Protein AF-A0A1Y1UTT6-F1 (afdb_monomer_lite)

Foldseek 3Di:
DDDDDDFDFPFKDDLDVQFIWGQTPPPRDIDTTDQPCLDQQFFQLLNVLLVVLVCCVRVVPDPVVLLVSLLVSVCCLVVVVDDPNRQKGKDAAAPDDPDCLPLVNLLQVLCVVVVDHDDHGDMFIWAFWDLVQPFSDNPDPRRSRRIDTPVRLVVLVVVCVVPVVRRRTHGPSVCCCVVRVLVSCLSVCVVPPNVSSVSD

Radius of gyr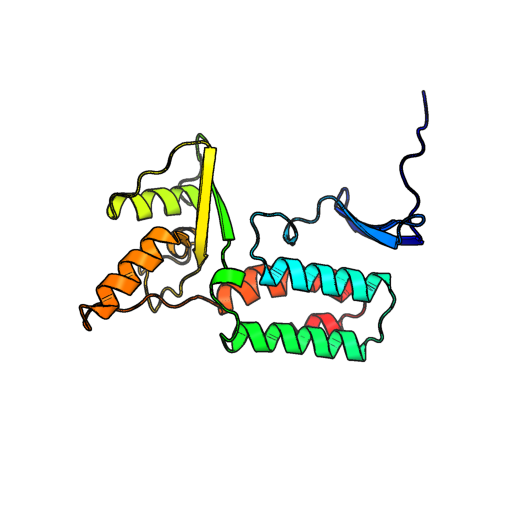ation: 19.9 Å; chains: 1; bounding box: 58×36×51 Å

InterPro domains:
  IPR006134 DNA-directed DNA polymerase, family B, multifunctional domain [PF00136] (2-178)
  IPR023211 DNA polymerase, palm domain superfamily [G3DSA:3.90.1600.10] (1-35)
  IPR042087 DNA polymerase family B, thumb domain [G3DSA:1.10.132.60] (36-200)
  IPR043502 DNA/RNA polymerase superfamily [SSF56672] (1-196)
  IPR050240 DNA polymerase type-B [PTHR10322] (1-137)

pLDDT: mean 92.19, std 4.54, range [73.5, 97.94]

Structure (mmCIF, N/CA/C/O backbone):
data_AF-A0A1Y1UTT6-F1
#
_entry.id   AF-A0A1Y1UTT6-F1
#
loop_
_atom_site.group_PDB
_atom_site.id
_atom_site.type_symbol
_atom_site.label_atom_id
_atom_site.label_alt_id
_atom_site.label_comp_id
_atom_site.label_asym_id
_atom_site.label_entity_id
_atom_site.label_seq_id
_atom_site.pdbx_PDB_ins_code
_atom_site.Cartn_x
_atom_site.Cartn_y
_atom_site.Cartn_z
_atom_site.occupancy
_atom_site.B_iso_or_equiv
_atom_site.auth_seq_id
_atom_site.auth_comp_id
_atom_site.auth_asym_id
_atom_site.auth_atom_id
_atom_site.pdbx_PDB_model_num
ATOM 1 N N . MET A 1 1 ? 35.976 20.505 -9.172 1.00 76.12 1 MET A N 1
ATOM 2 C CA . MET A 1 1 ? 34.678 19.858 -9.476 1.00 76.12 1 MET A CA 1
ATOM 3 C C . MET A 1 1 ? 34.973 18.433 -9.916 1.00 76.12 1 MET A C 1
ATOM 5 O O . MET A 1 1 ? 35.744 18.278 -10.851 1.00 76.12 1 MET A O 1
ATOM 9 N N . HIS A 1 2 ? 34.443 17.413 -9.234 1.00 88.38 2 HIS A N 1
ATOM 10 C CA . HIS A 1 2 ? 34.701 16.007 -9.574 1.00 88.38 2 HIS A CA 1
ATOM 11 C C . HIS A 1 2 ? 33.399 15.328 -9.997 1.00 88.38 2 HIS A C 1
ATOM 13 O O . HIS A 1 2 ? 32.429 15.331 -9.240 1.00 88.38 2 HIS A O 1
ATOM 19 N N . LEU A 1 3 ? 33.381 14.755 -11.200 1.00 92.62 3 LEU A N 1
ATOM 20 C CA . LEU A 1 3 ? 32.297 13.892 -11.652 1.00 92.62 3 LEU A CA 1
ATOM 21 C C . LEU A 1 3 ? 32.590 12.470 -11.166 1.00 92.62 3 LEU A C 1
ATOM 23 O O . LEU A 1 3 ? 33.673 11.944 -11.417 1.00 92.62 3 LEU A O 1
ATOM 27 N N . LYS A 1 4 ? 31.639 11.851 -10.464 1.00 94.88 4 LYS A N 1
ATOM 28 C CA . LYS A 1 4 ? 31.763 10.470 -9.993 1.00 94.88 4 LYS A CA 1
ATOM 29 C C . LYS A 1 4 ? 30.811 9.576 -10.772 1.00 94.88 4 LYS A C 1
ATOM 31 O O . LYS A 1 4 ? 29.615 9.846 -10.839 1.00 94.88 4 LYS A O 1
ATOM 36 N N . TYR A 1 5 ? 31.347 8.496 -11.324 1.00 92.81 5 TYR A N 1
ATOM 37 C CA . TYR A 1 5 ? 30.539 7.414 -11.860 1.00 92.81 5 TYR A CA 1
ATOM 38 C C . TYR A 1 5 ? 29.902 6.633 -10.703 1.00 92.81 5 TYR A C 1
ATOM 40 O O . TYR A 1 5 ? 30.610 6.137 -9.826 1.00 92.81 5 TYR A O 1
ATOM 48 N N . GLU A 1 6 ? 28.571 6.545 -10.685 1.00 88.94 6 GLU A N 1
ATOM 49 C CA . GLU A 1 6 ? 27.837 5.767 -9.680 1.00 88.94 6 GLU A CA 1
ATOM 50 C C . GLU A 1 6 ? 27.256 4.481 -10.265 1.00 88.94 6 GLU A C 1
ATOM 52 O O . GLU A 1 6 ? 27.570 3.398 -9.785 1.00 88.94 6 GLU A O 1
ATOM 57 N N . ASN A 1 7 ? 26.390 4.586 -11.278 1.00 91.56 7 ASN A N 1
ATOM 58 C CA . ASN A 1 7 ? 25.653 3.448 -11.823 1.00 91.56 7 ASN A CA 1
ATOM 59 C C . ASN A 1 7 ? 25.378 3.616 -13.319 1.00 91.56 7 ASN A C 1
ATOM 61 O O . ASN A 1 7 ? 25.160 4.731 -13.789 1.00 91.56 7 ASN A O 1
ATOM 65 N N . THR A 1 8 ? 25.269 2.484 -14.017 1.00 95.12 8 THR A N 1
ATOM 66 C CA . THR A 1 8 ? 24.725 2.392 -15.380 1.00 95.12 8 THR A CA 1
ATOM 67 C C . THR A 1 8 ? 23.448 1.558 -15.370 1.00 95.12 8 THR A C 1
ATOM 69 O O . THR A 1 8 ? 23.388 0.506 -14.724 1.00 95.12 8 THR A O 1
ATOM 72 N N . PHE A 1 9 ? 22.431 2.006 -16.106 1.00 96.50 9 PHE A N 1
ATOM 73 C CA . PHE A 1 9 ? 21.163 1.296 -16.273 1.00 96.50 9 PHE A CA 1
ATOM 74 C C . PHE A 1 9 ? 21.039 0.750 -17.699 1.00 96.50 9 PHE A C 1
ATOM 76 O O . PHE A 1 9 ? 21.264 1.484 -18.654 1.00 96.50 9 PHE A O 1
ATOM 83 N N . LYS A 1 10 ? 20.639 -0.521 -17.841 1.00 95.00 10 LYS A N 1
ATOM 84 C CA . LYS A 1 10 ? 20.263 -1.126 -19.136 1.00 95.00 10 LYS A CA 1
ATOM 85 C C . LYS A 1 10 ? 19.011 -0.467 -19.702 1.00 95.00 10 LYS A C 1
ATOM 87 O O . LYS A 1 10 ? 18.938 -0.142 -20.879 1.00 95.00 10 LYS A O 1
ATOM 92 N N . ARG A 1 11 ? 18.017 -0.304 -18.833 1.00 94.56 11 ARG A N 1
ATOM 93 C CA . ARG A 1 11 ? 16.743 0.361 -19.098 1.00 94.56 11 ARG A CA 1
ATOM 94 C C . ARG A 1 11 ? 16.346 1.129 -17.851 1.00 94.56 11 ARG A C 1
ATOM 96 O O . ARG A 1 11 ? 16.609 0.677 -16.734 1.00 94.56 11 ARG A O 1
ATOM 103 N N . MET A 1 12 ? 15.733 2.286 -18.043 1.00 94.69 12 MET A N 1
ATOM 104 C CA . MET A 1 12 ? 15.362 3.191 -16.967 1.00 94.69 12 MET A CA 1
ATOM 105 C C . MET A 1 12 ? 14.002 3.803 -17.271 1.00 94.69 12 MET A C 1
ATOM 107 O O . MET A 1 12 ? 13.730 4.187 -18.403 1.00 94.69 12 MET A O 1
ATOM 111 N N . LEU A 1 13 ? 13.175 3.915 -16.240 1.00 93.62 13 LEU A N 1
ATOM 112 C CA . LEU A 1 13 ? 11.916 4.634 -16.269 1.00 93.62 13 LEU A CA 1
ATOM 113 C C . LEU A 1 13 ? 12.022 5.839 -15.334 1.00 93.62 13 LEU A C 1
ATOM 115 O O . LEU A 1 13 ? 12.233 5.701 -14.125 1.00 93.62 13 LEU A O 1
ATOM 119 N N . ILE A 1 14 ? 11.861 7.032 -15.902 1.00 93.00 14 ILE A N 1
ATOM 120 C CA . ILE A 1 14 ? 11.846 8.294 -15.163 1.00 93.00 14 ILE A CA 1
ATOM 121 C C . ILE A 1 14 ? 10.393 8.743 -15.055 1.00 93.00 14 ILE A C 1
ATOM 123 O O . ILE A 1 14 ? 9.778 9.096 -16.053 1.00 93.00 14 ILE A O 1
ATOM 127 N N . MET A 1 15 ? 9.847 8.730 -13.839 1.00 89.19 15 MET A N 1
ATOM 128 C CA . MET A 1 15 ? 8.458 9.136 -13.601 1.00 89.19 15 MET A CA 1
ATOM 129 C C . MET A 1 15 ? 8.367 10.635 -13.323 1.00 89.19 15 MET A C 1
ATOM 131 O O . MET A 1 15 ? 7.509 11.330 -13.852 1.00 89.19 15 MET A O 1
ATOM 135 N N . SER A 1 16 ? 9.250 11.142 -12.461 1.00 90.62 16 SER A N 1
ATOM 136 C CA . SER A 1 16 ? 9.369 12.569 -12.160 1.00 90.62 16 SER A CA 1
ATOM 137 C C . SER A 1 16 ? 10.687 12.869 -11.446 1.00 90.62 16 SER A C 1
ATOM 139 O O . SER A 1 16 ? 11.513 11.985 -11.190 1.00 90.62 16 SER A O 1
ATOM 141 N N . LYS A 1 17 ? 10.915 14.139 -11.096 1.00 92.81 17 LYS A N 1
ATOM 142 C CA . LYS A 1 17 ? 12.107 14.558 -10.352 1.00 92.81 17 LYS A CA 1
ATOM 143 C C . LYS A 1 17 ? 12.246 13.736 -9.062 1.00 92.81 17 LYS A C 1
ATOM 145 O O . LYS A 1 17 ? 11.348 13.718 -8.226 1.00 92.81 17 LYS A O 1
ATOM 150 N N . LYS A 1 18 ? 13.405 13.087 -8.891 1.00 92.50 18 LYS A N 1
ATOM 151 C CA . LYS A 1 18 ? 13.739 12.172 -7.775 1.00 92.50 18 LYS A CA 1
ATOM 152 C C . LYS A 1 18 ? 12.923 10.867 -7.719 1.00 92.50 18 LYS A C 1
ATOM 154 O O . LYS A 1 18 ? 13.158 10.094 -6.793 1.00 92.50 18 LYS A O 1
ATOM 159 N N . LYS A 1 19 ? 12.028 10.600 -8.679 1.00 93.31 19 LYS A N 1
ATOM 160 C CA . LYS A 1 19 ? 11.214 9.378 -8.757 1.00 93.31 19 LYS A CA 1
ATOM 161 C C . LYS A 1 19 ? 11.528 8.615 -10.038 1.00 93.31 19 LYS A C 1
ATOM 163 O O . LYS A 1 19 ? 11.079 8.985 -11.121 1.00 93.31 19 LYS A O 1
ATOM 168 N N . TYR A 1 20 ? 12.323 7.563 -9.910 1.00 93.62 20 TYR A N 1
ATOM 169 C CA . TYR A 1 20 ? 12.742 6.756 -11.048 1.00 93.62 20 TYR A CA 1
ATOM 170 C C . TYR A 1 20 ? 13.077 5.331 -10.628 1.00 93.62 20 TYR A C 1
ATOM 172 O O . TYR A 1 20 ? 13.362 5.053 -9.459 1.00 93.62 20 TYR A O 1
ATOM 180 N N . CYS A 1 21 ? 13.083 4.435 -11.602 1.00 95.19 21 CYS A N 1
ATOM 181 C CA . CYS A 1 21 ? 13.597 3.087 -11.449 1.00 95.19 21 CYS A CA 1
ATOM 182 C C . CYS A 1 21 ? 14.374 2.665 -12.694 1.00 95.19 21 CYS A C 1
ATOM 184 O O . CYS A 1 21 ? 14.293 3.297 -13.743 1.00 95.19 21 CYS A O 1
ATOM 186 N N . GLY A 1 22 ? 15.157 1.605 -12.577 1.00 95.56 22 GLY A N 1
ATOM 187 C CA . GLY A 1 22 ? 15.885 1.057 -13.707 1.00 95.56 22 GLY A CA 1
ATOM 188 C C . GLY A 1 22 ? 16.506 -0.284 -13.382 1.00 95.56 22 GLY A C 1
ATOM 189 O O . GLY A 1 22 ? 16.623 -0.669 -12.221 1.00 95.56 22 GLY A O 1
ATOM 190 N N . VAL A 1 23 ? 16.909 -0.994 -14.424 1.00 96.56 23 VAL A N 1
ATOM 191 C CA . VAL A 1 23 ? 17.623 -2.264 -14.315 1.00 96.56 23 VAL A CA 1
ATOM 192 C C . VAL A 1 23 ? 19.111 -1.965 -14.373 1.00 96.56 23 VAL A C 1
ATOM 194 O O . VAL A 1 23 ? 19.595 -1.436 -15.375 1.00 96.56 23 VAL A O 1
ATOM 197 N N . LEU A 1 24 ? 19.843 -2.278 -13.306 1.00 95.31 24 LEU A N 1
ATOM 198 C CA . LEU A 1 24 ? 21.291 -2.069 -13.260 1.00 95.31 24 LEU A CA 1
ATOM 199 C C . LEU A 1 24 ? 21.981 -2.925 -14.323 1.00 95.31 24 LEU A C 1
ATOM 201 O O . LEU A 1 24 ? 21.694 -4.114 -14.449 1.00 95.31 24 LEU A O 1
ATOM 205 N N . ALA A 1 25 ? 22.916 -2.340 -15.072 1.00 93.81 25 ALA A N 1
ATOM 206 C CA . ALA A 1 25 ? 23.569 -3.051 -16.167 1.00 93.81 25 ALA A CA 1
ATOM 207 C C . ALA A 1 25 ? 24.388 -4.259 -15.690 1.00 93.81 25 ALA A C 1
ATOM 209 O O . ALA A 1 25 ? 24.336 -5.319 -16.314 1.00 93.81 25 ALA A O 1
ATOM 210 N N . ASN A 1 26 ? 25.056 -4.121 -14.545 1.00 90.81 26 ASN A N 1
ATOM 211 C CA . ASN A 1 26 ? 26.004 -5.119 -14.050 1.00 90.81 26 ASN A CA 1
ATOM 212 C C . ASN A 1 26 ? 25.310 -6.296 -13.354 1.00 90.81 26 ASN A C 1
ATOM 214 O O . ASN A 1 26 ? 25.719 -7.437 -13.516 1.00 90.81 26 ASN A O 1
ATOM 218 N N . THR A 1 27 ? 24.260 -6.027 -12.574 1.00 90.88 27 THR A N 1
ATOM 219 C CA . THR A 1 27 ? 23.589 -7.046 -11.745 1.00 90.88 27 THR A CA 1
ATOM 220 C C . THR A 1 27 ? 22.244 -7.489 -12.303 1.00 90.88 27 THR A C 1
ATOM 222 O O . THR A 1 27 ? 21.702 -8.491 -11.859 1.00 90.88 27 THR A O 1
ATOM 225 N N . SER A 1 28 ? 21.674 -6.742 -13.253 1.00 88.50 28 SER A N 1
ATOM 226 C CA . SER A 1 28 ? 20.290 -6.905 -13.725 1.00 88.50 28 SER A CA 1
ATOM 227 C C . SER A 1 28 ? 19.227 -6.776 -12.620 1.00 88.50 28 SER A C 1
ATOM 229 O O . SER A 1 28 ? 18.065 -7.120 -12.828 1.00 88.50 28 SER A O 1
ATOM 231 N N . ASN A 1 29 ? 19.597 -6.224 -11.459 1.00 91.38 29 ASN A N 1
ATOM 232 C CA . ASN A 1 29 ? 18.677 -5.976 -10.354 1.00 91.38 29 ASN A CA 1
ATOM 233 C C . ASN A 1 29 ? 17.879 -4.687 -10.574 1.00 91.38 29 ASN A C 1
ATOM 235 O O . ASN A 1 29 ? 18.384 -3.708 -11.135 1.00 91.38 29 ASN A O 1
ATOM 239 N N . LEU A 1 30 ? 16.643 -4.674 -10.069 1.00 93.06 30 LEU A N 1
ATOM 240 C CA . LEU A 1 30 ? 15.789 -3.494 -10.080 1.00 93.06 30 LEU A CA 1
ATOM 241 C C . LEU A 1 30 ? 16.265 -2.482 -9.031 1.00 93.06 30 LEU A C 1
ATOM 243 O O . LEU A 1 30 ? 16.248 -2.740 -7.828 1.00 93.06 30 LEU A O 1
ATOM 247 N N . TYR A 1 31 ? 16.648 -1.304 -9.500 1.00 94.31 31 TYR A N 1
ATOM 248 C CA . TYR A 1 31 ? 16.946 -0.136 -8.687 1.00 94.31 31 TYR A CA 1
ATOM 249 C C . TYR A 1 31 ? 15.736 0.792 -8.671 1.00 94.31 31 TYR A C 1
ATOM 251 O O . TYR A 1 31 ? 15.166 1.081 -9.722 1.00 94.31 31 TYR A O 1
ATOM 259 N N . ILE A 1 32 ? 15.348 1.293 -7.498 1.00 94.06 32 ILE A N 1
ATOM 260 C CA . ILE A 1 32 ? 14.208 2.205 -7.358 1.00 94.06 32 ILE A CA 1
ATOM 261 C C . ILE A 1 32 ? 14.570 3.346 -6.413 1.00 94.06 32 ILE A C 1
ATOM 263 O O . ILE A 1 32 ? 15.102 3.115 -5.327 1.00 94.06 32 ILE A O 1
ATOM 267 N N . LYS A 1 33 ? 14.228 4.580 -6.795 1.00 93.44 33 LYS A N 1
ATOM 268 C CA . LYS A 1 33 ? 14.442 5.779 -5.984 1.00 93.44 33 LYS A CA 1
ATOM 269 C C . LYS A 1 33 ? 13.187 6.640 -5.931 1.00 93.44 33 LYS A C 1
ATOM 271 O O . LYS A 1 33 ? 12.577 6.923 -6.955 1.00 93.44 33 LYS A O 1
ATOM 276 N N . GLY A 1 34 ? 12.809 7.049 -4.719 1.00 91.06 34 GLY A N 1
ATOM 277 C CA . GLY A 1 34 ? 11.775 8.061 -4.460 1.00 91.06 34 GLY A CA 1
ATOM 278 C C . GLY A 1 34 ? 10.326 7.671 -4.767 1.00 91.06 34 GLY A C 1
ATOM 279 O O . GLY A 1 34 ? 9.435 8.489 -4.554 1.00 91.06 34 GLY A O 1
ATOM 280 N N . ILE A 1 35 ? 10.063 6.449 -5.229 1.00 92.12 35 ILE A N 1
ATOM 281 C CA . ILE A 1 35 ? 8.700 5.959 -5.448 1.00 92.12 35 ILE A CA 1
ATOM 282 C C . ILE A 1 35 ? 8.050 5.660 -4.086 1.00 92.12 35 ILE A C 1
ATOM 284 O O . ILE A 1 35 ? 8.549 4.843 -3.315 1.00 92.12 35 ILE A O 1
ATOM 288 N N . ASP A 1 36 ? 6.943 6.338 -3.772 1.00 88.12 36 ASP A N 1
ATOM 289 C CA . ASP A 1 36 ? 6.325 6.284 -2.440 1.00 88.12 36 ASP A CA 1
ATOM 290 C C . ASP A 1 36 ? 5.632 4.948 -2.155 1.00 88.12 36 ASP A C 1
ATOM 292 O O . ASP A 1 36 ? 5.778 4.404 -1.064 1.00 88.12 36 ASP A O 1
ATOM 296 N N . ILE A 1 37 ? 4.946 4.380 -3.147 1.00 90.38 37 ILE A N 1
ATOM 297 C CA . ILE A 1 37 ? 4.123 3.174 -2.978 1.00 90.38 37 ILE A CA 1
ATOM 298 C C . ILE A 1 37 ? 4.929 1.907 -2.664 1.00 90.38 37 ILE A C 1
ATOM 300 O O . ILE A 1 37 ? 4.397 0.941 -2.132 1.00 90.38 37 ILE A O 1
ATOM 304 N N . ILE A 1 38 ? 6.236 1.906 -2.947 1.00 91.06 38 ILE A N 1
ATOM 305 C CA . ILE A 1 38 ? 7.131 0.783 -2.632 1.00 91.06 38 ILE A CA 1
ATOM 306 C C . ILE A 1 38 ? 7.755 0.878 -1.229 1.00 91.06 38 ILE A C 1
ATOM 308 O O . ILE A 1 38 ? 8.475 -0.040 -0.811 1.00 91.06 38 ILE A O 1
ATOM 312 N N . LYS A 1 39 ? 7.531 1.989 -0.509 1.00 91.25 39 LYS A N 1
ATOM 313 C CA . LYS A 1 39 ? 8.091 2.229 0.827 1.00 91.25 39 LYS A CA 1
ATOM 314 C C . LYS A 1 39 ? 7.529 1.235 1.841 1.00 91.25 39 LYS A C 1
ATOM 316 O O . LYS A 1 39 ? 6.422 0.729 1.706 1.00 91.25 39 LYS A O 1
ATOM 321 N N . LYS A 1 40 ? 8.296 0.983 2.906 1.00 90.19 40 LYS A N 1
ATOM 322 C CA . LYS A 1 40 ? 7.989 -0.022 3.945 1.00 90.19 40 LYS A CA 1
ATOM 323 C C . LYS A 1 40 ? 6.706 0.246 4.751 1.00 90.19 40 LYS A C 1
ATOM 325 O O . LYS A 1 40 ? 6.290 -0.633 5.494 1.00 90.19 40 LYS A O 1
ATOM 330 N N . ASN A 1 41 ? 6.133 1.444 4.647 1.00 93.12 41 ASN A N 1
ATOM 331 C CA . ASN A 1 41 ? 4.862 1.810 5.274 1.00 93.12 41 ASN A CA 1
ATOM 332 C C . ASN A 1 41 ? 3.642 1.260 4.519 1.00 93.12 41 ASN A C 1
ATOM 334 O O . ASN A 1 41 ? 2.583 1.112 5.118 1.00 93.12 41 ASN A O 1
ATOM 338 N N . THR A 1 42 ? 3.797 0.959 3.229 1.00 95.50 42 THR A N 1
ATOM 339 C CA . THR A 1 42 ? 2.738 0.392 2.390 1.00 95.50 42 THR A CA 1
ATOM 340 C C . THR A 1 42 ? 2.692 -1.126 2.559 1.00 95.50 42 THR A C 1
ATOM 342 O O . THR A 1 42 ? 3.724 -1.759 2.820 1.00 95.50 42 THR A O 1
ATOM 345 N N . CYS A 1 43 ? 1.510 -1.720 2.416 1.00 96.81 43 CYS A N 1
ATOM 346 C CA . CYS A 1 43 ? 1.331 -3.151 2.587 1.00 96.81 43 CYS A CA 1
ATOM 347 C C . CYS A 1 43 ? 2.047 -3.955 1.495 1.00 96.81 43 CYS A C 1
ATOM 349 O O . CYS A 1 43 ? 2.368 -3.458 0.410 1.00 96.81 43 CYS A O 1
ATOM 351 N N . ILE A 1 44 ? 2.339 -5.214 1.812 1.00 97.19 44 ILE A N 1
ATOM 352 C CA . ILE A 1 44 ? 3.139 -6.096 0.959 1.00 97.19 44 ILE A CA 1
ATOM 353 C C . ILE A 1 44 ? 2.436 -6.337 -0.378 1.00 97.19 44 ILE A C 1
ATOM 355 O O . ILE A 1 44 ? 3.087 -6.240 -1.414 1.00 97.19 44 ILE A O 1
ATOM 359 N N . PHE A 1 45 ? 1.115 -6.555 -0.369 1.00 97.50 45 PHE A N 1
ATOM 360 C CA . PHE A 1 45 ? 0.334 -6.795 -1.585 1.00 97.50 45 PHE A CA 1
ATOM 361 C C . PHE A 1 45 ? 0.561 -5.703 -2.638 1.00 97.50 45 PHE A C 1
ATOM 363 O O . PHE A 1 45 ? 0.989 -5.985 -3.756 1.00 97.50 45 PHE A O 1
ATOM 370 N N . ILE A 1 46 ? 0.338 -4.444 -2.254 1.00 96.75 46 ILE A N 1
ATOM 371 C CA . ILE A 1 46 ? 0.467 -3.287 -3.143 1.00 96.75 46 ILE A CA 1
ATOM 372 C C . ILE A 1 46 ? 1.924 -3.131 -3.599 1.00 96.75 46 ILE A C 1
ATOM 374 O O . ILE A 1 46 ? 2.195 -2.950 -4.786 1.00 96.75 46 ILE A O 1
ATOM 378 N N . ARG A 1 47 ? 2.887 -3.231 -2.676 1.00 96.12 47 ARG A N 1
ATOM 379 C CA . ARG A 1 47 ? 4.315 -3.070 -2.996 1.00 96.12 47 ARG A CA 1
ATOM 380 C C . ARG A 1 47 ? 4.806 -4.103 -4.002 1.00 96.12 47 ARG A C 1
ATOM 382 O O . ARG A 1 47 ? 5.581 -3.756 -4.895 1.00 96.12 47 ARG A O 1
ATOM 389 N N . ASP A 1 48 ? 4.391 -5.351 -3.836 1.00 96.00 48 ASP A N 1
ATOM 390 C CA . ASP A 1 48 ? 4.841 -6.454 -4.673 1.00 96.00 48 ASP A CA 1
ATOM 391 C C . ASP A 1 48 ? 4.238 -6.357 -6.070 1.00 96.00 48 ASP A C 1
ATOM 393 O O . ASP A 1 48 ? 4.985 -6.420 -7.045 1.00 96.00 48 ASP A O 1
ATOM 397 N N . TYR A 1 49 ? 2.934 -6.086 -6.193 1.00 97.12 49 TYR A N 1
ATOM 398 C CA . TYR A 1 49 ? 2.326 -5.857 -7.506 1.00 97.12 49 TYR A CA 1
ATOM 399 C C . TYR A 1 49 ? 2.917 -4.645 -8.219 1.00 97.12 49 TYR A C 1
ATOM 401 O O . TYR A 1 49 ? 3.196 -4.721 -9.414 1.00 97.12 49 TYR A O 1
ATOM 409 N N . TYR A 1 50 ? 3.195 -3.555 -7.501 1.00 95.94 50 TYR A N 1
ATOM 410 C CA . TYR A 1 50 ? 3.830 -2.395 -8.116 1.00 95.94 50 TYR A CA 1
ATOM 411 C C . TYR A 1 50 ? 5.205 -2.751 -8.690 1.00 95.94 50 TYR A C 1
ATOM 413 O O . TYR A 1 50 ? 5.514 -2.413 -9.830 1.00 95.94 50 TYR A O 1
ATOM 421 N N . LYS A 1 51 ? 6.024 -3.495 -7.934 1.00 95.19 51 LYS A N 1
ATOM 422 C CA . LYS A 1 51 ? 7.315 -3.995 -8.427 1.00 95.19 51 LYS A CA 1
ATOM 423 C C . LYS A 1 51 ? 7.152 -4.931 -9.619 1.00 95.19 51 LYS A C 1
ATOM 425 O O . LYS A 1 51 ? 7.938 -4.816 -10.551 1.00 95.19 51 LYS A O 1
ATOM 430 N N . ILE A 1 52 ? 6.161 -5.824 -9.604 1.00 95.75 52 ILE A N 1
ATOM 431 C CA . ILE A 1 52 ? 5.866 -6.708 -10.739 1.00 95.75 52 ILE A CA 1
ATOM 432 C C . ILE A 1 52 ? 5.620 -5.873 -11.996 1.00 95.75 52 ILE A C 1
ATOM 434 O O . ILE A 1 52 ? 6.256 -6.136 -13.011 1.00 95.75 52 ILE A O 1
ATOM 438 N N . PHE A 1 53 ? 4.797 -4.823 -11.934 1.00 95.50 53 PHE A N 1
ATOM 439 C CA . PHE A 1 53 ? 4.576 -3.964 -13.101 1.00 95.50 53 PHE A CA 1
ATOM 440 C C . PHE A 1 53 ? 5.825 -3.190 -13.516 1.00 95.50 53 PHE A C 1
ATOM 442 O O . PHE A 1 53 ? 6.095 -3.103 -14.709 1.00 95.50 53 PHE A O 1
ATOM 449 N N . LEU A 1 54 ? 6.639 -2.699 -12.572 1.00 94.88 54 LEU A N 1
ATOM 450 C CA . LEU A 1 54 ? 7.940 -2.110 -12.916 1.00 94.88 54 LEU A CA 1
ATOM 451 C C . LEU A 1 54 ? 8.821 -3.102 -13.686 1.00 94.88 54 LEU A C 1
ATOM 453 O O . LEU A 1 54 ? 9.440 -2.720 -14.674 1.00 94.88 54 LEU A O 1
ATOM 457 N N . TYR A 1 55 ? 8.866 -4.363 -13.250 1.00 94.00 55 TYR A N 1
ATOM 458 C CA . TYR A 1 55 ? 9.587 -5.421 -13.952 1.00 94.00 55 TYR A CA 1
ATOM 459 C C . TYR A 1 55 ? 9.002 -5.667 -15.343 1.00 94.00 55 TYR A C 1
ATOM 461 O O . TYR A 1 55 ? 9.743 -5.637 -16.317 1.00 94.00 55 TYR A O 1
ATOM 469 N N . MET A 1 56 ? 7.688 -5.851 -15.462 1.00 94.94 56 MET A N 1
ATOM 470 C CA . MET A 1 56 ? 7.041 -6.095 -16.754 1.00 94.94 56 MET A CA 1
ATOM 471 C C . MET A 1 56 ? 7.293 -4.952 -17.747 1.00 94.94 56 MET A C 1
ATOM 473 O O . MET A 1 56 ? 7.597 -5.217 -18.904 1.00 94.94 56 MET A O 1
ATOM 477 N N . ILE A 1 57 ? 7.256 -3.698 -17.284 1.00 93.62 57 ILE A N 1
ATOM 478 C CA . ILE A 1 57 ? 7.567 -2.512 -18.097 1.00 93.62 57 ILE A CA 1
ATOM 479 C C . ILE A 1 57 ? 9.041 -2.505 -18.509 1.00 93.62 57 ILE A C 1
ATOM 481 O O . ILE A 1 57 ? 9.366 -2.405 -19.687 1.00 93.62 57 ILE A O 1
ATOM 485 N N . LEU A 1 58 ? 9.962 -2.621 -17.547 1.00 94.19 58 LEU A N 1
ATOM 486 C CA . LEU A 1 58 ? 11.395 -2.510 -17.827 1.00 94.19 58 LEU A CA 1
ATOM 487 C C . LEU A 1 58 ? 11.920 -3.674 -18.673 1.00 94.19 58 LEU A C 1
ATOM 489 O O . LEU A 1 58 ? 12.888 -3.497 -19.408 1.00 94.19 58 LEU A O 1
ATOM 493 N N . PHE A 1 59 ? 11.295 -4.846 -18.605 1.00 92.62 59 PHE A N 1
ATOM 494 C CA . PHE A 1 59 ? 11.655 -6.015 -19.407 1.00 92.62 59 PHE A CA 1
ATOM 495 C C . PHE A 1 59 ? 10.780 -6.194 -20.655 1.00 92.62 59 PHE A C 1
ATOM 497 O O . PHE A 1 59 ? 10.951 -7.190 -21.346 1.00 92.62 59 PHE A O 1
ATOM 504 N N . ASP A 1 60 ? 9.932 -5.213 -20.985 1.00 91.69 60 ASP A N 1
ATOM 505 C CA . ASP A 1 60 ? 9.136 -5.168 -22.222 1.00 91.69 60 ASP A CA 1
ATOM 506 C C . ASP A 1 60 ? 8.258 -6.415 -22.422 1.00 91.69 60 ASP A C 1
ATOM 508 O O . ASP A 1 60 ? 8.289 -7.101 -23.441 1.00 91.69 60 ASP A O 1
ATOM 512 N N . TYR A 1 61 ? 7.507 -6.759 -21.375 1.00 94.81 61 TYR A N 1
ATOM 513 C CA . TYR A 1 61 ? 6.560 -7.867 -21.425 1.00 94.81 61 TYR A CA 1
ATOM 514 C C . TYR A 1 61 ? 5.398 -7.540 -22.380 1.00 94.81 61 TYR A C 1
ATOM 516 O O . TYR A 1 61 ? 4.934 -6.400 -22.405 1.00 94.81 61 TYR A O 1
ATOM 524 N N . PRO A 1 62 ? 4.841 -8.544 -23.085 1.00 94.50 62 PRO A N 1
ATOM 525 C CA . PRO A 1 62 ? 3.666 -8.359 -23.930 1.00 94.50 62 PRO A CA 1
ATOM 526 C C . PRO A 1 62 ? 2.488 -7.715 -23.188 1.00 94.50 62 PRO A C 1
ATOM 528 O O . PRO A 1 62 ? 2.109 -8.169 -22.104 1.00 94.50 62 PRO A O 1
ATOM 531 N N . GLU A 1 63 ? 1.841 -6.733 -23.820 1.00 92.31 63 GLU A N 1
ATOM 532 C CA . GLU A 1 63 ? 0.690 -5.999 -23.270 1.00 92.31 63 GLU A CA 1
ATOM 533 C C . GLU A 1 63 ? -0.401 -6.931 -22.727 1.00 92.31 63 GLU A C 1
ATOM 535 O O . GLU A 1 63 ? -0.873 -6.746 -21.608 1.00 92.31 63 GLU A O 1
ATOM 540 N N . LYS A 1 64 ? -0.735 -8.004 -23.455 1.00 93.56 64 LYS A N 1
ATOM 541 C CA . LYS A 1 64 ? -1.733 -8.993 -23.018 1.00 93.56 64 LYS A CA 1
ATOM 542 C C . LYS A 1 64 ? -1.411 -9.596 -21.645 1.00 93.56 64 LYS A C 1
ATOM 544 O O . LYS A 1 64 ? -2.314 -9.780 -20.830 1.00 93.56 64 LYS A O 1
ATOM 549 N N . LEU A 1 65 ? -0.136 -9.886 -21.371 1.00 96.06 65 LEU A N 1
ATOM 550 C CA . LEU A 1 65 ? 0.287 -10.407 -20.067 1.00 96.06 65 LEU A CA 1
ATOM 551 C C . LEU A 1 65 ? 0.139 -9.346 -18.976 1.00 96.06 65 LEU A C 1
ATOM 553 O O . LEU A 1 65 ? -0.271 -9.671 -17.863 1.00 96.06 65 LEU A O 1
ATOM 557 N N . ILE A 1 66 ? 0.436 -8.086 -19.295 1.00 95.69 66 ILE A N 1
ATOM 558 C CA . ILE A 1 66 ? 0.275 -6.961 -18.369 1.00 95.69 66 ILE A CA 1
ATOM 559 C C . ILE A 1 66 ? -1.208 -6.767 -18.036 1.00 95.69 66 ILE A C 1
ATOM 561 O O . ILE A 1 66 ? -1.551 -6.740 -16.855 1.00 95.69 66 ILE A O 1
ATOM 565 N N . CYS A 1 67 ? -2.097 -6.748 -19.035 1.00 95.12 67 CYS A N 1
ATOM 566 C CA . CYS A 1 67 ? -3.550 -6.673 -18.844 1.00 95.12 67 CYS A CA 1
ATOM 567 C C . CYS A 1 67 ? -4.070 -7.799 -17.947 1.00 95.12 67 CYS A C 1
ATOM 569 O O . CYS A 1 67 ? -4.776 -7.543 -16.972 1.00 95.12 67 CYS A O 1
ATOM 571 N N . HIS A 1 68 ? -3.683 -9.047 -18.233 1.00 96.75 68 HIS A N 1
ATOM 572 C CA . HIS A 1 68 ? -4.055 -10.185 -17.392 1.00 96.75 68 HIS A CA 1
ATOM 573 C C . HIS A 1 68 ? -3.588 -9.994 -15.946 1.00 96.75 68 HIS A C 1
ATOM 575 O O . HIS A 1 68 ? -4.340 -10.281 -15.017 1.00 96.75 68 HIS A O 1
ATOM 581 N N . LYS A 1 69 ? -2.376 -9.465 -15.740 1.00 97.50 69 LYS A N 1
ATOM 582 C CA . LYS A 1 69 ? -1.828 -9.241 -14.400 1.00 97.50 69 LYS A CA 1
ATOM 583 C C . LYS A 1 69 ? -2.537 -8.115 -13.644 1.00 97.50 69 LYS A C 1
ATOM 585 O O . LYS A 1 69 ? -2.717 -8.226 -12.431 1.00 97.50 69 LYS A O 1
ATOM 590 N N . VAL A 1 70 ? -2.973 -7.064 -14.342 1.00 96.12 70 VAL A N 1
ATOM 591 C CA . VAL A 1 70 ? -3.813 -5.991 -13.780 1.00 96.12 70 VAL A CA 1
ATOM 592 C C . VAL A 1 70 ? -5.155 -6.551 -13.317 1.00 96.12 70 VAL A C 1
ATOM 594 O O . VAL A 1 70 ? -5.538 -6.334 -12.167 1.00 96.12 70 VAL A O 1
ATOM 597 N N . LEU A 1 71 ? -5.830 -7.328 -14.167 1.00 96.62 71 LEU A N 1
ATOM 598 C CA . LEU A 1 71 ? -7.110 -7.951 -13.827 1.00 96.62 71 LEU A CA 1
ATOM 599 C C . LEU A 1 71 ? -6.971 -8.962 -12.682 1.00 96.62 71 LEU A C 1
ATOM 601 O O . LEU A 1 71 ? -7.792 -8.965 -11.772 1.00 96.62 71 LEU A O 1
ATOM 605 N N . GLU A 1 72 ? -5.906 -9.769 -12.667 1.00 97.19 72 GLU A N 1
ATOM 606 C CA . GLU A 1 72 ? -5.599 -10.685 -11.561 1.00 97.19 72 GLU A CA 1
ATOM 607 C C . GLU A 1 72 ? -5.470 -9.933 -10.227 1.00 97.19 72 GLU A C 1
ATOM 609 O O . GLU A 1 72 ? -6.066 -10.337 -9.229 1.00 97.19 72 GLU A O 1
ATOM 614 N N . MET A 1 73 ? -4.706 -8.835 -10.203 1.00 96.94 73 MET A N 1
ATOM 615 C CA . MET A 1 73 ? -4.531 -8.002 -9.010 1.00 96.94 73 MET A CA 1
ATOM 616 C C . MET A 1 73 ? -5.861 -7.408 -8.540 1.00 96.94 73 MET A C 1
ATOM 618 O O . MET A 1 73 ? -6.191 -7.514 -7.357 1.00 96.94 73 MET A O 1
ATOM 622 N N . LYS A 1 74 ? -6.603 -6.784 -9.465 1.00 95.94 74 LYS A N 1
ATOM 623 C CA . LYS A 1 74 ? -7.900 -6.149 -9.207 1.00 95.94 74 LYS A CA 1
ATOM 624 C C . LYS A 1 74 ? -8.882 -7.155 -8.626 1.00 95.94 74 LYS A C 1
ATOM 626 O O . LYS A 1 74 ? -9.418 -6.923 -7.548 1.00 95.94 74 LYS A O 1
ATOM 631 N N . ASN A 1 75 ? -9.042 -8.297 -9.290 1.00 96.50 75 ASN A N 1
ATOM 632 C CA . ASN A 1 75 ? -9.973 -9.334 -8.870 1.00 96.50 75 ASN A CA 1
ATOM 633 C C . ASN A 1 75 ? -9.606 -9.886 -7.495 1.00 96.50 75 ASN A C 1
ATOM 635 O O . ASN A 1 75 ? -10.475 -9.912 -6.639 1.00 96.50 75 ASN A O 1
ATOM 639 N N . LYS A 1 76 ? -8.332 -10.223 -7.244 1.00 96.50 76 LYS A N 1
ATOM 640 C CA . LYS A 1 76 ? -7.886 -10.721 -5.928 1.00 96.50 76 LYS A CA 1
ATOM 641 C C . LYS A 1 76 ? -8.186 -9.751 -4.791 1.00 96.50 76 LYS A C 1
ATOM 643 O O . LYS A 1 76 ? -8.533 -10.182 -3.698 1.00 96.50 76 LYS A O 1
ATOM 648 N N . LEU A 1 77 ? -7.986 -8.451 -5.019 1.00 96.19 77 LEU A N 1
ATOM 649 C CA . LEU A 1 77 ? -8.222 -7.449 -3.985 1.00 96.19 77 LEU A CA 1
ATOM 650 C C . LEU A 1 77 ? -9.720 -7.233 -3.761 1.00 96.19 77 LEU A C 1
ATOM 652 O O . LEU A 1 77 ? -10.162 -7.262 -2.618 1.00 96.19 77 LEU A O 1
ATOM 656 N N . LEU A 1 78 ? -10.496 -7.062 -4.833 1.00 95.19 78 LEU A N 1
ATOM 657 C CA . LEU A 1 78 ? -11.927 -6.760 -4.751 1.00 95.19 78 LEU A CA 1
ATOM 658 C C . LEU A 1 78 ? -12.790 -7.967 -4.353 1.00 95.19 78 LEU A C 1
ATOM 660 O O . LEU A 1 78 ? -13.860 -7.766 -3.784 1.00 95.19 78 LEU A O 1
ATOM 664 N N . SER A 1 79 ? -12.333 -9.199 -4.596 1.00 95.69 79 SER A N 1
ATOM 665 C CA . SER A 1 79 ? -12.984 -10.418 -4.094 1.00 95.69 79 SER A CA 1
ATOM 666 C C . SER A 1 79 ? -12.772 -10.641 -2.595 1.00 95.69 79 SER A C 1
ATOM 668 O O . SER A 1 79 ? -13.481 -11.441 -1.991 1.00 95.69 79 SER A O 1
ATOM 670 N N . GLY A 1 80 ? -11.814 -9.940 -1.979 1.00 94.38 80 GLY A N 1
ATOM 671 C CA . GLY A 1 80 ? -11.434 -10.158 -0.586 1.00 94.38 80 GLY A CA 1
ATOM 672 C C . GLY A 1 80 ? -10.480 -11.339 -0.367 1.00 94.38 80 GLY A C 1
ATOM 673 O O . GLY A 1 80 ? -10.201 -11.686 0.777 1.00 94.38 80 GLY A O 1
ATOM 674 N N . ASP A 1 81 ? -9.921 -11.928 -1.430 1.00 94.69 81 ASP A N 1
ATOM 675 C CA . ASP A 1 81 ? -9.033 -13.101 -1.338 1.00 94.69 81 ASP A CA 1
ATOM 676 C C . ASP A 1 81 ? -7.624 -12.766 -0.823 1.00 94.69 81 ASP A C 1
ATOM 678 O O . ASP A 1 81 ? -6.785 -13.650 -0.617 1.00 94.69 81 ASP A O 1
ATOM 682 N N . VAL A 1 82 ? -7.310 -11.480 -0.637 1.00 96.75 82 VAL A N 1
ATOM 683 C CA . VAL A 1 82 ? -6.015 -11.071 -0.090 1.00 96.75 82 VAL A CA 1
ATOM 684 C C . VAL A 1 82 ? -6.004 -11.299 1.424 1.00 96.75 82 VAL A C 1
ATOM 686 O O . VAL A 1 82 ? -6.821 -10.711 2.138 1.00 96.75 82 VAL A O 1
ATOM 689 N N . PRO A 1 83 ? -5.052 -12.098 1.940 1.00 96.19 83 PRO A N 1
ATOM 690 C CA . PRO A 1 83 ? -4.962 -12.373 3.364 1.00 96.19 83 PRO A CA 1
ATOM 691 C C . PRO A 1 83 ? -4.506 -11.131 4.140 1.00 96.19 83 PRO A C 1
ATOM 693 O O . PRO A 1 83 ? -3.757 -10.290 3.625 1.00 96.19 83 PRO A O 1
ATOM 696 N N . LEU A 1 84 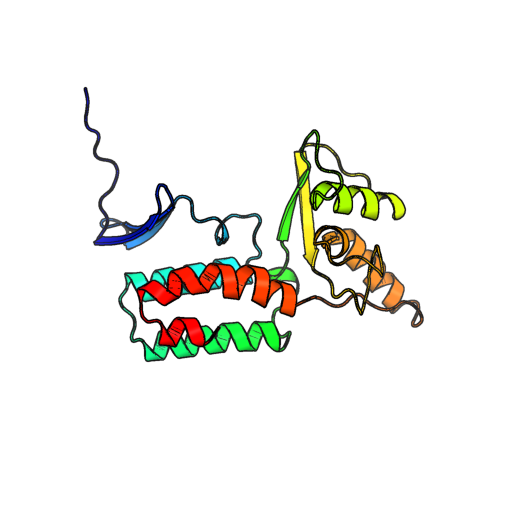? -4.939 -11.045 5.400 1.00 96.06 84 LEU A N 1
ATOM 697 C CA . LEU A 1 84 ? -4.700 -9.923 6.312 1.00 96.06 84 LEU A CA 1
ATOM 698 C C . LEU A 1 84 ? -3.226 -9.504 6.348 1.00 96.06 84 LEU A C 1
ATOM 700 O O . LEU A 1 84 ? -2.910 -8.321 6.252 1.00 96.06 84 LEU A O 1
ATOM 704 N N . GLU A 1 85 ? -2.318 -10.474 6.434 1.00 96.81 85 GLU A N 1
ATOM 705 C CA . GLU A 1 85 ? -0.878 -10.262 6.601 1.00 96.81 85 GLU A CA 1
ATOM 706 C C . GLU A 1 85 ? -0.278 -9.475 5.432 1.00 96.81 85 GLU A C 1
ATOM 708 O O . GLU A 1 85 ? 0.693 -8.734 5.594 1.00 96.81 85 GLU A O 1
ATOM 713 N N . LYS A 1 86 ? -0.878 -9.594 4.241 1.00 97.69 86 LYS A N 1
ATOM 714 C CA . LYS A 1 86 ? -0.446 -8.867 3.045 1.00 97.69 86 LYS A CA 1
ATOM 715 C C . LYS A 1 86 ? -1.021 -7.453 2.956 1.00 97.69 86 LYS A C 1
ATOM 717 O O . LYS A 1 86 ? -0.523 -6.679 2.137 1.00 97.69 86 LYS A O 1
ATOM 722 N N . LEU A 1 87 ? -2.006 -7.113 3.789 1.00 97.81 87 LEU A N 1
ATOM 723 C CA . LEU A 1 87 ? -2.690 -5.814 3.843 1.00 97.81 87 LEU A CA 1
ATOM 724 C C . LEU A 1 87 ? -2.261 -4.935 5.026 1.00 97.81 87 LEU A C 1
ATOM 726 O O . LEU A 1 87 ? -2.653 -3.768 5.092 1.00 97.81 87 LEU A O 1
ATOM 730 N N . ILE A 1 88 ? -1.412 -5.451 5.919 1.00 97.94 88 ILE A N 1
ATOM 731 C CA . ILE A 1 88 ? -0.856 -4.686 7.038 1.00 97.94 88 ILE A CA 1
ATOM 732 C C . ILE A 1 88 ? -0.035 -3.501 6.517 1.00 97.94 88 ILE A C 1
ATOM 734 O O . ILE A 1 88 ? 0.937 -3.655 5.773 1.00 97.94 88 ILE A O 1
ATOM 738 N N . MET A 1 89 ? -0.425 -2.311 6.956 1.00 97.56 89 MET A N 1
ATOM 739 C CA . MET A 1 89 ? 0.264 -1.046 6.742 1.00 97.56 89 MET A CA 1
ATOM 740 C C . MET A 1 89 ? 1.094 -0.699 7.981 1.00 97.56 89 MET A C 1
ATOM 742 O O . MET A 1 89 ? 0.850 -1.215 9.071 1.00 97.56 89 MET A O 1
ATOM 746 N N . LYS A 1 90 ? 2.071 0.203 7.839 1.00 96.62 90 LYS A N 1
ATOM 747 C CA . LYS A 1 90 ? 2.857 0.702 8.980 1.00 96.62 90 LYS A CA 1
ATOM 748 C C . LYS A 1 90 ? 2.832 2.217 9.039 1.00 96.62 90 LYS A C 1
ATOM 750 O O . LYS A 1 90 ? 2.983 2.879 8.015 1.00 96.62 90 LYS A O 1
ATOM 755 N N . LEU A 1 91 ? 2.701 2.775 10.233 1.00 95.12 91 LEU A N 1
ATOM 756 C CA . LEU A 1 91 ? 2.857 4.208 10.478 1.00 95.12 91 LEU A CA 1
ATOM 757 C C . LEU A 1 91 ? 3.886 4.446 11.579 1.00 95.12 91 LEU A C 1
ATOM 759 O O . LEU A 1 91 ? 4.231 3.535 12.328 1.00 95.12 91 LEU A O 1
ATOM 763 N N . SER A 1 92 ? 4.393 5.672 11.666 1.00 94.69 92 SER A N 1
ATOM 764 C CA . SER A 1 92 ? 5.244 6.103 12.775 1.00 94.69 92 SER A CA 1
ATOM 765 C C . SER A 1 92 ? 4.612 7.295 13.474 1.00 94.69 92 SER A C 1
ATOM 767 O O . SER A 1 92 ? 4.159 8.229 12.806 1.00 94.69 92 SER A O 1
ATOM 769 N N . ILE A 1 93 ? 4.599 7.263 14.804 1.00 95.06 93 ILE A N 1
ATOM 770 C CA . ILE A 1 93 ? 4.098 8.366 15.618 1.00 95.06 93 ILE A CA 1
ATOM 771 C C . ILE A 1 93 ? 5.147 9.476 15.650 1.00 95.06 93 ILE A C 1
ATOM 773 O O . ILE A 1 93 ? 6.298 9.281 16.027 1.00 95.06 93 ILE A O 1
ATOM 777 N N . GLY A 1 94 ? 4.745 10.653 15.205 1.00 92.12 94 GLY A N 1
ATOM 778 C CA . GLY A 1 94 ? 5.534 11.870 15.195 1.00 92.12 94 GLY A CA 1
ATOM 779 C C . GLY A 1 94 ? 5.374 12.644 16.503 1.00 92.12 94 GLY A C 1
ATOM 780 O O . GLY A 1 94 ? 4.467 12.367 17.285 1.00 92.12 94 GLY A O 1
ATOM 781 N N . PRO A 1 95 ? 6.241 13.639 16.742 1.00 89.00 95 PRO A N 1
ATOM 782 C CA . PRO A 1 95 ? 6.273 14.365 18.008 1.00 89.00 95 PRO A CA 1
ATOM 783 C C . PRO A 1 95 ? 5.070 15.294 18.207 1.00 89.00 95 PRO A C 1
ATOM 785 O O . PRO A 1 95 ? 4.602 15.471 19.327 1.00 89.00 95 PRO A O 1
ATOM 788 N N . LYS A 1 96 ? 4.573 15.912 17.130 1.00 90.19 96 LYS A N 1
ATOM 789 C CA . LYS A 1 96 ? 3.436 16.834 17.172 1.00 90.19 96 LYS A CA 1
ATOM 790 C C . LYS A 1 96 ? 2.745 16.883 15.817 1.00 90.19 96 LYS A C 1
ATOM 792 O O . LYS A 1 96 ? 3.404 16.925 14.779 1.00 90.19 96 LYS A O 1
ATOM 797 N N . TYR A 1 97 ? 1.420 16.948 15.844 1.00 90.25 97 TYR A N 1
ATOM 798 C CA . TYR A 1 97 ? 0.587 17.136 14.662 1.00 90.25 97 TYR A CA 1
ATOM 799 C C . TYR A 1 97 ? -0.196 18.436 14.806 1.00 90.25 97 TYR A C 1
ATOM 801 O O . TYR A 1 97 ? -0.940 18.610 15.765 1.00 90.25 97 TYR A O 1
ATOM 809 N N . VAL A 1 98 ? 0.010 19.368 13.874 1.00 88.62 98 VAL A N 1
ATOM 810 C CA . VAL A 1 98 ? -0.649 20.686 13.909 1.00 88.62 98 VAL A CA 1
ATOM 811 C C . VAL A 1 98 ? -2.109 20.576 13.465 1.00 88.62 98 VAL A C 1
ATOM 813 O O . VAL A 1 98 ? -2.992 21.176 14.071 1.00 88.62 98 VAL A O 1
ATOM 816 N N . ASN A 1 99 ? -2.376 19.791 12.418 1.00 91.88 99 ASN A N 1
ATOM 817 C CA . ASN A 1 99 ? -3.721 19.612 11.885 1.00 91.88 99 ASN A CA 1
ATOM 818 C C . ASN A 1 99 ? -4.507 18.593 12.728 1.00 91.88 99 ASN A C 1
ATOM 820 O O . ASN A 1 99 ? -4.122 17.427 12.809 1.00 91.88 99 ASN A O 1
ATOM 824 N N . LYS A 1 100 ? -5.636 19.029 13.300 1.00 87.25 100 LYS A N 1
ATOM 825 C CA . LYS A 1 100 ? -6.540 18.190 14.106 1.00 87.25 100 LYS A CA 1
ATOM 826 C C . LYS A 1 100 ? -7.139 17.015 13.325 1.00 87.25 100 LYS A C 1
ATOM 828 O O . LYS A 1 100 ? -7.371 15.964 13.906 1.00 87.25 100 LYS A O 1
ATOM 833 N N . SER A 1 101 ? -7.317 17.176 12.015 1.00 87.19 101 SER A N 1
ATOM 834 C CA . SER A 1 101 ? -7.848 16.146 11.110 1.00 87.19 101 SER A CA 1
ATOM 835 C C . SER A 1 101 ? -6.750 15.261 10.513 1.00 87.19 101 SER A C 1
ATOM 837 O O . SER A 1 101 ? -6.995 14.492 9.585 1.00 87.19 101 SER A O 1
ATOM 839 N N . TYR A 1 102 ? -5.507 15.388 10.990 1.00 93.69 102 TYR A N 1
ATOM 840 C CA . TYR A 1 102 ? -4.415 14.552 10.514 1.00 93.69 102 TYR A CA 1
ATOM 841 C C . TYR A 1 102 ? -4.638 13.096 10.930 1.00 93.69 102 TYR A C 1
ATOM 843 O O . TYR A 1 102 ? -4.848 12.805 12.107 1.00 93.69 102 TYR A O 1
ATOM 851 N N . TYR A 1 103 ? -4.541 12.177 9.969 1.00 93.50 103 TYR A N 1
ATOM 852 C CA . TYR A 1 103 ? -4.928 10.776 10.157 1.00 93.50 103 TYR A CA 1
ATOM 853 C C . TYR A 1 103 ? -4.219 10.090 11.335 1.00 93.50 103 TYR A C 1
ATOM 855 O O . TYR A 1 103 ? -4.855 9.316 12.041 1.00 93.50 103 TYR A O 1
ATOM 863 N N . VAL A 1 104 ? -2.943 10.399 11.608 1.00 94.12 104 VAL A N 1
ATOM 864 C CA . VAL A 1 104 ? -2.233 9.796 12.754 1.00 94.12 104 VAL A CA 1
ATOM 865 C C . VAL A 1 104 ? -2.728 10.348 14.090 1.00 94.12 104 VAL A C 1
ATOM 867 O O . VAL A 1 104 ? -2.794 9.610 15.066 1.00 94.12 104 VAL A O 1
ATOM 870 N N . LEU A 1 105 ? -3.096 11.630 14.150 1.00 93.62 105 LEU A N 1
ATOM 871 C CA . LEU A 1 105 ? -3.634 12.219 15.376 1.00 93.62 105 LEU A CA 1
ATOM 872 C C . LEU A 1 105 ? -5.005 11.621 15.707 1.00 93.62 105 LEU A C 1
ATOM 874 O O . LEU A 1 105 ? -5.241 11.242 16.851 1.00 93.62 105 LEU A O 1
ATOM 878 N N . LEU A 1 106 ? -5.871 11.488 14.699 1.00 93.69 106 LEU A N 1
ATOM 879 C CA . LEU A 1 106 ? -7.160 10.806 14.832 1.00 93.69 106 LEU A CA 1
ATOM 880 C C . LEU A 1 106 ? -6.969 9.353 15.275 1.00 93.69 106 LEU A C 1
ATOM 882 O O . LEU A 1 106 ? -7.548 8.943 16.274 1.00 93.69 106 LEU A O 1
ATOM 886 N N . PHE A 1 107 ? -6.073 8.618 14.608 1.00 94.38 107 PHE A N 1
ATOM 887 C CA . PHE A 1 107 ? -5.717 7.250 14.976 1.00 94.38 107 PHE A CA 1
ATOM 888 C C . PHE A 1 107 ? -5.324 7.139 16.457 1.00 94.38 107 PHE A C 1
ATOM 890 O O . PHE A 1 107 ? -5.909 6.335 17.177 1.00 94.38 107 PHE A O 1
ATOM 897 N N . VAL A 1 108 ? -4.392 7.969 16.938 1.00 94.00 108 VAL A N 1
ATOM 898 C CA . VAL A 1 108 ? -3.952 7.945 18.345 1.00 94.00 108 VAL A CA 1
ATOM 899 C C . VAL A 1 108 ? -5.113 8.247 19.294 1.00 94.00 108 VAL A C 1
ATOM 901 O O . VAL A 1 108 ? -5.308 7.523 20.265 1.00 94.00 108 VAL A O 1
ATOM 904 N N . ASN A 1 109 ? -5.908 9.282 19.019 1.00 92.38 109 ASN A N 1
ATOM 905 C CA . ASN A 1 109 ? -7.024 9.665 19.887 1.00 92.38 109 ASN A CA 1
ATOM 906 C C . ASN A 1 109 ? -8.105 8.577 19.965 1.00 92.38 109 ASN A C 1
ATOM 908 O O . ASN A 1 109 ? -8.614 8.301 21.048 1.00 92.38 109 ASN A O 1
ATOM 912 N N . ASN A 1 110 ? -8.404 7.926 18.842 1.00 92.88 110 ASN A N 1
ATOM 913 C CA . ASN A 1 110 ? -9.356 6.821 18.775 1.00 92.88 110 ASN A CA 1
ATOM 914 C C . ASN A 1 110 ? -8.882 5.609 19.592 1.00 92.88 110 ASN A C 1
ATOM 916 O O . ASN A 1 110 ? -9.683 4.953 20.253 1.00 92.88 110 ASN A O 1
ATOM 920 N N . HIS A 1 111 ? -7.576 5.333 19.595 1.00 93.81 111 HIS A N 1
ATOM 921 C CA . HIS A 1 111 ? -6.988 4.201 20.316 1.00 93.81 111 HIS A CA 1
ATOM 922 C C . HIS A 1 111 ? -6.876 4.437 21.829 1.00 93.81 111 HIS A C 1
ATOM 924 O O . HIS A 1 111 ? -7.023 3.489 22.601 1.00 93.81 111 HIS A O 1
ATOM 930 N N . LYS A 1 112 ? -6.749 5.693 22.275 1.0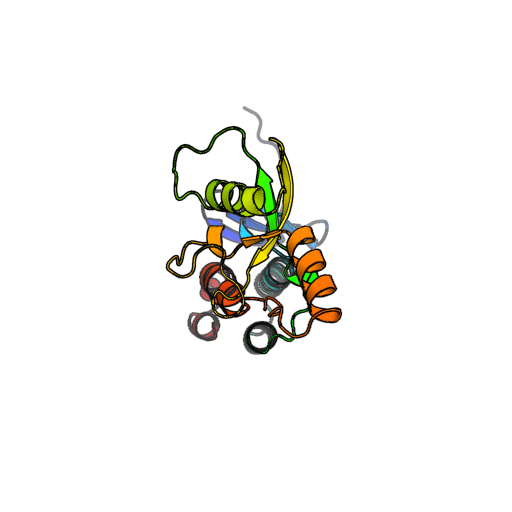0 92.38 112 LYS A N 1
ATOM 931 C CA . LYS A 1 112 ? -6.793 6.043 23.707 1.00 92.38 112 LYS A CA 1
ATOM 932 C C . LYS A 1 112 ? -8.076 5.595 24.398 1.00 92.38 112 LYS A C 1
ATOM 934 O O . LYS A 1 112 ? -8.029 5.165 25.544 1.00 92.38 112 LYS A O 1
ATOM 939 N N . MET A 1 113 ? -9.210 5.623 23.693 1.00 89.50 113 MET A N 1
ATOM 940 C CA . MET A 1 113 ? -10.493 5.134 24.221 1.00 89.50 113 MET A CA 1
ATOM 941 C C . MET A 1 113 ? -10.475 3.631 24.551 1.00 89.50 113 MET A C 1
ATOM 943 O O . MET A 1 113 ? -11.313 3.155 25.310 1.00 89.50 113 MET A O 1
ATOM 947 N N . TYR A 1 114 ? -9.509 2.891 24.001 1.00 90.19 114 TYR A N 1
ATOM 948 C CA . TYR A 1 114 ? -9.286 1.465 24.238 1.00 90.19 114 TYR A CA 1
ATOM 949 C C . TYR A 1 114 ? -8.076 1.205 25.148 1.00 90.19 114 TYR A C 1
ATOM 951 O O . TYR A 1 114 ? -7.574 0.083 25.181 1.00 90.19 114 TYR A O 1
ATOM 959 N N . ASN A 1 115 ? -7.606 2.221 25.884 1.00 91.00 115 ASN A N 1
ATOM 960 C CA . ASN A 1 115 ? -6.410 2.169 26.732 1.00 91.00 115 ASN A CA 1
ATOM 961 C C . ASN A 1 115 ? -5.130 1.790 25.962 1.00 91.00 115 ASN A C 1
ATOM 963 O O . ASN A 1 115 ? -4.243 1.127 26.499 1.00 91.00 115 ASN A O 1
ATOM 967 N N . LEU A 1 116 ? -5.045 2.189 24.689 1.00 91.94 116 LEU A N 1
ATOM 968 C CA . LEU A 1 116 ? -3.857 2.024 23.857 1.00 91.94 116 LEU A CA 1
ATOM 969 C C . LEU A 1 116 ? -3.162 3.379 23.700 1.00 91.94 116 LEU A C 1
ATOM 971 O O . LEU A 1 116 ? -3.583 4.224 22.907 1.00 91.94 116 LEU A O 1
ATOM 975 N N . ASP A 1 117 ? -2.091 3.567 24.468 1.00 91.19 117 ASP A N 1
ATOM 976 C CA . ASP A 1 117 ? -1.250 4.760 24.433 1.00 91.19 117 ASP A CA 1
ATOM 977 C C . ASP A 1 117 ? 0.056 4.492 23.682 1.00 91.19 117 ASP A C 1
ATOM 979 O O . ASP A 1 117 ? 0.855 3.639 24.068 1.00 91.19 117 ASP A O 1
ATOM 983 N N . TYR A 1 118 ? 0.292 5.269 22.625 1.00 93.31 118 TYR A N 1
ATOM 984 C CA . TYR A 1 118 ? 1.469 5.137 21.770 1.00 93.31 118 TYR A CA 1
ATOM 985 C C . TYR A 1 118 ? 2.515 6.213 22.048 1.00 93.31 118 TYR A C 1
ATOM 987 O O . TYR A 1 118 ? 2.193 7.388 22.254 1.00 93.31 118 TYR A O 1
ATOM 995 N N . LYS A 1 119 ? 3.791 5.828 21.992 1.00 93.19 119 LYS A N 1
ATOM 996 C CA . LYS A 1 119 ? 4.931 6.720 22.227 1.00 93.19 119 LYS A CA 1
ATOM 997 C C . LYS A 1 119 ? 5.396 7.403 20.943 1.00 93.19 119 LYS A C 1
ATOM 999 O O . LYS A 1 119 ? 5.251 6.893 19.834 1.00 93.19 119 LYS A O 1
ATOM 1004 N N . ILE A 1 120 ? 6.031 8.563 21.091 1.00 93.69 120 ILE A N 1
ATOM 1005 C CA . ILE A 1 120 ? 6.687 9.256 19.974 1.00 93.69 120 ILE A CA 1
ATOM 1006 C C . ILE A 1 120 ? 7.806 8.368 19.410 1.00 93.69 120 ILE A C 1
ATOM 1008 O O . ILE A 1 120 ? 8.601 7.802 20.155 1.00 93.69 120 ILE A O 1
ATOM 1012 N N . GLY A 1 121 ? 7.872 8.261 18.084 1.00 93.38 121 GLY A N 1
ATOM 1013 C CA . GLY A 1 121 ? 8.821 7.419 17.354 1.00 93.38 121 GLY A CA 1
ATOM 1014 C C . GLY A 1 121 ? 8.379 5.963 17.199 1.00 93.38 121 GLY A C 1
ATOM 1015 O O . GLY A 1 121 ? 8.989 5.224 16.421 1.00 93.38 121 GLY A O 1
ATOM 1016 N N . GLU A 1 122 ? 7.312 5.552 17.885 1.00 95.12 122 GLU A N 1
ATOM 1017 C CA . GLU A 1 122 ? 6.792 4.193 17.813 1.00 95.12 122 GLU A CA 1
ATOM 1018 C C . GLU A 1 122 ? 6.284 3.866 16.407 1.00 95.12 122 GLU A C 1
ATOM 1020 O O . GLU A 1 122 ? 5.696 4.708 15.718 1.00 95.12 122 GLU A O 1
ATOM 1025 N N . LYS A 1 123 ? 6.546 2.633 15.967 1.00 95.25 123 LYS A N 1
ATOM 1026 C CA . LYS A 1 123 ? 6.105 2.109 14.675 1.00 95.25 123 LYS A CA 1
ATOM 1027 C C . LYS A 1 123 ? 4.960 1.148 14.905 1.00 95.25 123 LYS A C 1
ATOM 1029 O O . LYS A 1 123 ? 5.155 0.125 15.547 1.00 95.25 123 LYS A O 1
ATOM 1034 N N . ILE A 1 124 ? 3.811 1.462 14.326 1.00 96.50 124 ILE A N 1
ATOM 1035 C CA . ILE A 1 124 ? 2.575 0.732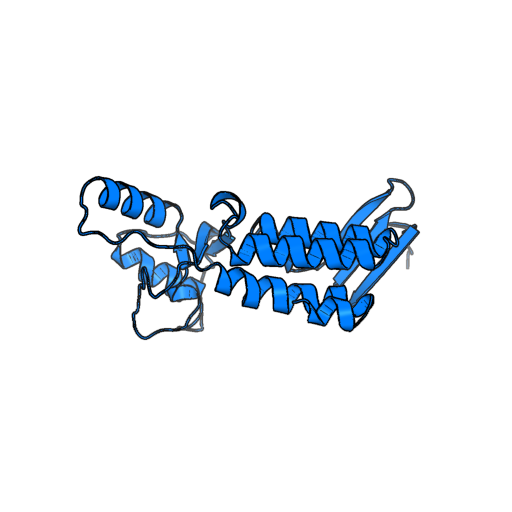 14.581 1.00 96.50 124 ILE A CA 1
ATOM 1036 C C . ILE A 1 124 ? 2.110 0.083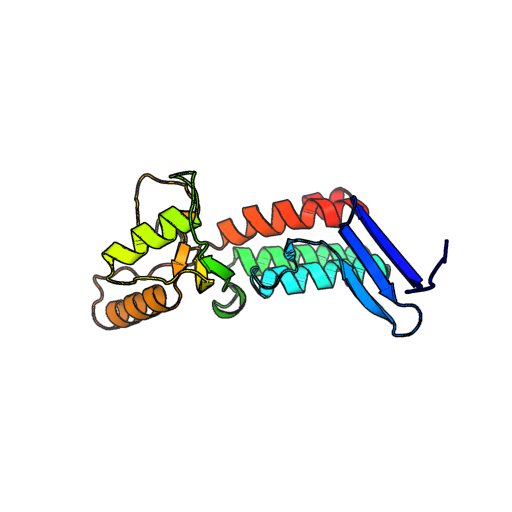 13.292 1.00 96.50 124 ILE A C 1
ATOM 1038 O O . ILE A 1 124 ? 2.087 0.715 12.229 1.00 96.50 124 ILE A O 1
ATOM 1042 N N . GLU A 1 125 ? 1.751 -1.188 13.405 1.00 97.75 125 GLU A N 1
ATOM 1043 C CA . GLU A 1 125 ? 1.102 -1.948 12.350 1.00 97.75 125 GLU A CA 1
ATOM 1044 C C . GLU A 1 125 ? -0.407 -1.758 12.443 1.00 97.75 125 GLU A C 1
ATOM 1046 O O . GLU A 1 125 ? -1.008 -1.904 13.509 1.00 97.75 125 GLU A O 1
ATOM 1051 N N . TYR A 1 126 ? -1.018 -1.406 11.320 1.00 97.69 126 TYR A N 1
ATOM 1052 C CA . TYR A 1 126 ? -2.440 -1.124 11.253 1.00 97.69 126 TYR A CA 1
ATOM 1053 C C . TYR A 1 126 ? -3.047 -1.673 9.969 1.00 97.69 126 TYR A C 1
ATOM 1055 O O . TYR A 1 126 ? -2.358 -1.961 8.989 1.00 97.69 126 TYR A O 1
ATOM 1063 N N . ILE A 1 127 ? -4.364 -1.785 9.987 1.00 97.44 127 ILE A N 1
ATOM 1064 C CA . ILE A 1 127 ? -5.196 -2.153 8.851 1.00 97.44 127 ILE A CA 1
ATOM 1065 C C . ILE A 1 127 ? -6.291 -1.117 8.658 1.00 97.44 127 ILE A C 1
ATOM 1067 O O . ILE A 1 127 ? -6.570 -0.312 9.551 1.00 97.44 127 ILE A O 1
ATOM 1071 N N . ILE A 1 128 ? -6.895 -1.140 7.477 1.00 96.19 128 ILE A N 1
ATOM 1072 C CA . ILE A 1 128 ? -8.020 -0.281 7.133 1.00 96.19 128 ILE A CA 1
ATOM 1073 C C . ILE A 1 128 ? -9.275 -1.141 7.153 1.00 96.19 128 ILE A C 1
ATOM 1075 O O . ILE A 1 128 ? -9.332 -2.187 6.503 1.00 96.19 128 ILE A O 1
ATOM 1079 N N . ILE A 1 129 ? -10.250 -0.717 7.944 1.00 94.94 129 ILE A N 1
ATOM 1080 C CA . ILE A 1 129 ? -11.480 -1.458 8.206 1.00 94.94 129 ILE A CA 1
ATOM 1081 C C . ILE A 1 129 ? -12.692 -0.718 7.663 1.00 94.94 129 ILE A C 1
ATOM 1083 O O . ILE A 1 129 ? -12.737 0.512 7.621 1.00 94.94 129 ILE A O 1
ATOM 1087 N N . ASP A 1 130 ? -13.661 -1.512 7.219 1.00 91.88 130 ASP A N 1
ATOM 1088 C CA . ASP A 1 130 ? -14.906 -1.042 6.640 1.00 91.88 130 ASP A CA 1
ATOM 1089 C C . ASP A 1 130 ? -15.758 -0.419 7.745 1.00 91.88 130 ASP A C 1
ATOM 1091 O O . ASP A 1 130 ? -16.129 -1.089 8.716 1.00 91.88 130 ASP A O 1
ATOM 1095 N N . THR A 1 131 ? -16.105 0.854 7.563 1.00 87.38 131 THR A N 1
ATOM 1096 C CA . THR A 1 131 ? -16.911 1.644 8.500 1.00 87.38 131 THR A CA 1
ATOM 1097 C C . THR A 1 131 ? -18.304 1.071 8.733 1.00 87.38 131 THR A C 1
ATOM 1099 O O . THR A 1 131 ? -18.889 1.329 9.784 1.00 87.38 131 THR A O 1
ATOM 1102 N N . ASN A 1 132 ? -18.823 0.262 7.802 1.00 86.19 132 ASN A N 1
ATOM 1103 C CA . ASN A 1 132 ? -20.086 -0.458 7.984 1.00 86.19 132 ASN A CA 1
ATOM 1104 C C . ASN A 1 132 ? -19.964 -1.598 9.003 1.00 86.19 132 ASN A C 1
ATOM 1106 O O . ASN A 1 132 ? -20.948 -1.977 9.633 1.00 86.19 132 ASN A O 1
ATOM 1110 N N . SER A 1 133 ? -18.763 -2.160 9.159 1.00 85.88 133 SER A N 1
ATOM 1111 C CA . SER A 1 133 ? -18.488 -3.240 10.112 1.00 85.88 133 SER A CA 1
ATOM 1112 C C . SER A 1 133 ? -18.038 -2.717 11.473 1.00 85.88 133 SER A C 1
ATOM 1114 O O . SER A 1 133 ? -18.427 -3.253 12.508 1.00 85.88 133 SER A O 1
ATOM 1116 N N . PHE A 1 134 ? -17.219 -1.667 11.476 1.00 87.62 134 PHE A N 1
ATOM 1117 C CA . PHE A 1 134 ? -16.690 -1.038 12.671 1.00 87.62 134 PHE A CA 1
ATOM 1118 C C . PHE A 1 134 ? -16.291 0.392 12.336 1.00 87.62 134 PHE A C 1
ATOM 1120 O O . PHE A 1 134 ? -15.576 0.626 11.366 1.00 87.62 134 PHE A O 1
ATOM 1127 N N . SER A 1 135 ? -16.680 1.345 13.175 1.00 80.75 135 SER A N 1
ATOM 1128 C CA . SER A 1 135 ? -16.216 2.720 13.043 1.00 80.75 135 SER A CA 1
ATOM 1129 C C . SER A 1 135 ? -15.955 3.330 14.411 1.00 80.75 135 SER A C 1
ATOM 1131 O O . SER A 1 135 ? -16.797 3.232 15.307 1.00 80.75 135 SER A O 1
ATOM 1133 N N . PHE A 1 136 ? -14.804 3.993 14.555 1.00 84.31 136 PHE A N 1
ATOM 1134 C CA . PHE A 1 136 ? -14.520 4.836 15.720 1.00 84.31 136 PHE A CA 1
ATOM 1135 C C . PHE A 1 136 ? -15.423 6.074 15.743 1.00 84.31 136 PHE A C 1
ATOM 1137 O O . PHE A 1 136 ? -15.775 6.567 16.812 1.00 84.31 136 PHE A O 1
ATOM 1144 N N . ASN A 1 137 ? -15.839 6.545 14.565 1.00 83.12 137 ASN A N 1
ATOM 1145 C CA . ASN A 1 137 ? -16.768 7.652 14.412 1.00 83.12 137 ASN A CA 1
ATOM 1146 C C . ASN A 1 137 ? -17.718 7.400 13.231 1.00 83.12 137 ASN A C 1
ATOM 1148 O O . ASN A 1 137 ? -17.343 7.543 12.066 1.00 83.12 137 ASN A O 1
ATOM 1152 N N . LYS A 1 138 ? -18.974 7.045 13.534 1.00 73.50 138 LYS A N 1
ATOM 1153 C CA . LYS A 1 138 ? -19.988 6.638 12.543 1.00 73.50 138 LYS A CA 1
ATOM 1154 C C . LYS A 1 138 ? -20.275 7.686 11.459 1.00 73.50 138 LYS A C 1
ATOM 1156 O O . LYS A 1 138 ? -20.763 7.312 10.401 1.00 73.50 138 LYS A O 1
ATOM 1161 N N . SER A 1 139 ? -19.999 8.966 11.708 1.00 74.81 139 SER A N 1
ATOM 1162 C CA . SER A 1 139 ? -20.262 10.057 10.759 1.00 74.81 139 SER A CA 1
ATOM 1163 C C . SER A 1 139 ? -19.030 10.516 9.972 1.00 74.81 139 SER A C 1
ATOM 1165 O O . SER A 1 139 ? -19.143 11.430 9.155 1.00 74.81 139 SER A O 1
ATOM 1167 N N . SER A 1 140 ? -17.855 9.916 10.196 1.00 75.62 140 SER A N 1
ATOM 1168 C CA . SER A 1 140 ? -16.598 10.379 9.603 1.00 75.62 140 SER A CA 1
ATOM 1169 C C . SER A 1 140 ? -16.108 9.490 8.463 1.00 75.62 140 SER A C 1
ATOM 1171 O O . SER A 1 140 ? -16.053 8.268 8.572 1.00 75.62 140 SER A O 1
ATOM 1173 N N . ASN A 1 141 ? -15.665 10.137 7.384 1.00 80.81 141 ASN A N 1
ATOM 1174 C CA . ASN A 1 141 ? -15.008 9.503 6.238 1.00 80.81 141 ASN A CA 1
ATOM 1175 C C . ASN A 1 141 ? -13.474 9.639 6.279 1.00 80.81 141 ASN A C 1
ATOM 1177 O O . ASN A 1 141 ? -12.794 9.334 5.297 1.00 80.81 141 ASN A O 1
ATOM 1181 N N . LEU A 1 142 ? -12.908 10.137 7.383 1.00 89.75 142 LEU A N 1
ATOM 1182 C CA . LEU A 1 142 ? -11.472 10.385 7.491 1.00 89.75 142 LEU A CA 1
ATOM 1183 C C . LEU A 1 142 ? -10.698 9.078 7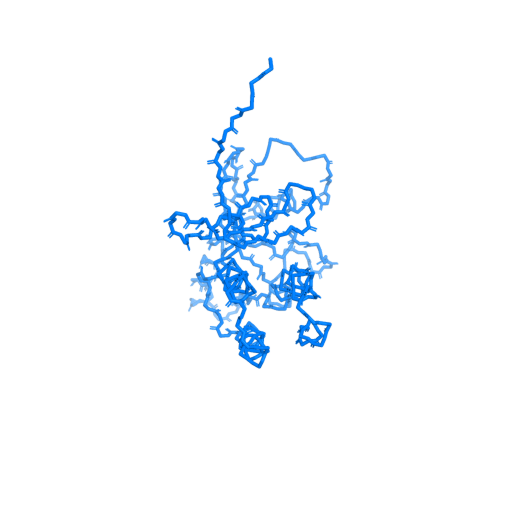.679 1.00 89.75 142 LEU A C 1
ATOM 1185 O O . LEU A 1 142 ? -11.089 8.205 8.448 1.00 89.75 142 LEU A O 1
ATOM 1189 N N . LEU A 1 143 ? -9.540 8.968 7.019 1.00 90.88 143 LEU A N 1
ATOM 1190 C CA . LEU A 1 143 ? -8.695 7.767 7.074 1.00 90.88 143 LEU A CA 1
ATOM 1191 C C . LEU A 1 143 ? -8.349 7.357 8.515 1.00 90.88 143 LEU A C 1
ATOM 1193 O O . LEU A 1 143 ? -8.404 6.177 8.835 1.00 90.88 143 LEU A O 1
ATOM 1197 N N . GLY A 1 144 ? -8.038 8.313 9.395 1.00 90.19 144 GLY A N 1
ATOM 1198 C CA . GLY A 1 144 ? -7.685 8.012 10.788 1.00 90.19 144 GLY A CA 1
ATOM 1199 C C . GLY A 1 144 ? -8.789 7.296 11.577 1.00 90.19 144 GLY A C 1
ATOM 1200 O O . GLY A 1 144 ? -8.478 6.545 12.498 1.00 90.19 144 GLY A O 1
ATOM 1201 N N . ASP A 1 145 ? -10.051 7.460 11.172 1.00 90.56 145 ASP A N 1
ATOM 1202 C CA . ASP A 1 145 ? -11.214 6.791 11.773 1.00 90.56 145 ASP A CA 1
ATOM 1203 C C . ASP A 1 145 ? -11.489 5.408 11.162 1.00 90.56 145 ASP A C 1
ATOM 1205 O O . ASP A 1 145 ? -12.284 4.638 11.694 1.00 90.56 145 ASP A O 1
ATOM 1209 N N . LYS A 1 146 ? -10.804 5.071 10.064 1.00 92.38 146 LYS A N 1
ATOM 1210 C CA . LYS A 1 146 ? -10.813 3.742 9.436 1.00 92.38 146 LYS A CA 1
ATOM 1211 C C . LYS A 1 146 ? -9.598 2.897 9.808 1.00 92.38 146 LYS A C 1
ATOM 1213 O O . LYS A 1 146 ? -9.531 1.722 9.459 1.00 92.38 146 LYS A O 1
ATOM 1218 N N . MET A 1 147 ? -8.598 3.492 10.451 1.00 95.25 147 MET A N 1
ATOM 1219 C CA . MET A 1 147 ? -7.349 2.822 10.796 1.00 95.25 147 MET A CA 1
ATOM 1220 C C . MET A 1 147 ? -7.470 2.133 12.148 1.00 95.25 147 MET A C 1
ATOM 1222 O O . MET A 1 147 ? -7.707 2.788 13.157 1.00 95.25 147 MET A O 1
ATOM 1226 N N . MET A 1 148 ? -7.217 0.829 12.187 1.00 95.81 148 MET A N 1
ATOM 1227 C CA . MET A 1 148 ? -7.180 0.045 13.420 1.00 95.81 148 MET A CA 1
ATOM 1228 C C . MET A 1 148 ? -5.831 -0.639 13.564 1.00 95.81 148 MET A C 1
ATOM 1230 O O . MET A 1 148 ? -5.343 -1.265 12.623 1.00 95.81 148 MET A O 1
ATOM 1234 N N . SER A 1 149 ? -5.222 -0.514 14.742 1.00 96.88 149 SER A N 1
ATOM 1235 C CA . SER A 1 149 ? -4.007 -1.257 15.072 1.00 96.88 149 SER A CA 1
ATOM 1236 C C . SER A 1 149 ? -4.258 -2.760 15.030 1.00 96.88 149 SER A C 1
ATOM 1238 O O . SER A 1 149 ? -5.348 -3.243 15.351 1.00 96.88 149 SER A O 1
ATOM 1240 N N . LEU A 1 150 ? -3.231 -3.516 14.650 1.00 96.12 150 LEU A N 1
ATOM 1241 C CA . LEU A 1 150 ? -3.343 -4.968 14.564 1.00 96.12 150 LEU A CA 1
ATOM 1242 C C . LEU A 1 150 ? -3.671 -5.602 15.928 1.00 96.12 150 LEU A C 1
ATOM 1244 O O . LEU A 1 150 ? -4.428 -6.571 15.987 1.00 96.12 150 LEU A O 1
ATOM 1248 N N . ASP A 1 151 ? -3.150 -5.030 17.012 1.00 93.62 151 ASP A N 1
ATOM 1249 C CA . ASP A 1 151 ? -3.394 -5.501 18.378 1.00 93.62 151 ASP A CA 1
ATOM 1250 C C . ASP A 1 151 ? -4.857 -5.310 18.790 1.00 93.62 151 ASP A C 1
ATOM 1252 O O . ASP A 1 151 ? -5.489 -6.244 19.291 1.00 93.62 151 ASP A O 1
ATOM 1256 N N . LEU A 1 152 ? -5.435 -4.137 18.503 1.00 95.19 152 LEU A N 1
ATOM 1257 C CA . LEU A 1 152 ? -6.853 -3.878 18.756 1.00 95.19 152 LEU A CA 1
ATOM 1258 C C . LEU A 1 152 ? -7.745 -4.804 17.924 1.00 95.19 152 LEU A C 1
ATOM 1260 O O . LEU A 1 152 ? -8.694 -5.385 18.450 1.00 95.19 152 LEU A O 1
ATOM 1264 N N . TYR A 1 153 ? -7.415 -4.987 16.643 1.00 95.75 153 TYR A N 1
ATOM 1265 C CA . TYR A 1 153 ? -8.157 -5.883 15.761 1.00 95.75 153 TYR A CA 1
ATOM 1266 C C . TYR A 1 153 ? -8.183 -7.319 16.294 1.00 95.75 153 TYR A C 1
ATOM 1268 O O . TYR A 1 153 ? -9.254 -7.924 16.387 1.00 95.75 153 TYR A O 1
ATOM 1276 N N . LYS A 1 154 ? -7.021 -7.855 16.693 1.00 94.19 154 LYS A N 1
ATOM 1277 C CA . LYS A 1 154 ? -6.910 -9.201 17.273 1.00 94.19 154 LYS A CA 1
ATOM 1278 C C . LYS A 1 154 ? -7.733 -9.329 18.554 1.00 94.19 154 LYS A C 1
ATOM 1280 O O . LYS A 1 154 ? -8.528 -10.257 18.662 1.00 94.19 154 LYS A O 1
ATOM 1285 N N . ASN A 1 155 ? -7.631 -8.354 19.460 1.00 93.19 155 ASN A N 1
ATOM 1286 C CA . ASN A 1 155 ? -8.391 -8.337 20.712 1.00 93.19 155 ASN A CA 1
ATOM 1287 C C . ASN A 1 155 ? -9.911 -8.381 20.470 1.00 93.19 155 ASN A C 1
ATOM 1289 O O . ASN A 1 155 ? -10.625 -9.165 21.098 1.00 93.19 155 ASN A O 1
ATOM 1293 N N . ILE A 1 156 ? -10.415 -7.577 19.527 1.00 92.81 156 ILE A N 1
ATOM 1294 C CA . ILE A 1 156 ? -11.842 -7.567 19.179 1.00 92.81 156 ILE A CA 1
ATOM 1295 C C . ILE A 1 156 ? -12.255 -8.906 18.556 1.00 92.81 156 ILE A C 1
ATOM 1297 O O . ILE A 1 156 ? -13.293 -9.452 18.925 1.00 92.81 156 ILE A O 1
ATOM 1301 N N . CYS A 1 157 ? -11.445 -9.470 17.657 1.00 92.06 157 CYS A N 1
ATOM 1302 C CA . CYS A 1 157 ? -11.732 -10.766 17.035 1.00 92.06 157 CYS A CA 1
ATOM 1303 C C . CYS A 1 157 ? -11.794 -11.911 18.060 1.00 92.06 157 CYS A C 1
ATOM 1305 O O . CYS A 1 157 ? -12.681 -12.764 17.987 1.00 92.06 157 CYS A O 1
ATOM 1307 N N . GLU A 1 158 ? -10.884 -11.924 19.033 1.00 92.69 158 GLU A N 1
ATOM 1308 C CA . GLU A 1 158 ? -10.884 -12.901 20.126 1.00 92.69 158 GLU A CA 1
ATOM 1309 C C . GLU A 1 158 ? -12.143 -12.779 20.989 1.00 92.69 158 GLU A C 1
ATOM 1311 O O . GLU A 1 158 ? -12.779 -13.784 21.314 1.00 92.69 158 GLU A O 1
ATOM 1316 N N . LYS A 1 159 ? -12.553 -11.549 21.319 1.00 91.56 159 LYS A N 1
ATOM 1317 C CA . LYS A 1 159 ? -13.794 -11.292 22.061 1.00 91.56 159 LYS A CA 1
ATOM 1318 C C . LYS A 1 159 ? -15.036 -11.709 21.272 1.00 91.56 159 LYS A C 1
ATOM 1320 O O . LYS A 1 159 ? -15.906 -12.357 21.844 1.00 91.56 159 LYS A O 1
ATOM 1325 N N . ALA A 1 160 ? -15.087 -11.421 19.972 1.00 90.88 160 ALA A N 1
ATOM 1326 C CA . ALA A 1 160 ? -16.181 -11.826 19.085 1.00 90.88 160 ALA A CA 1
ATOM 1327 C C . ALA A 1 160 ? -16.315 -13.349 18.941 1.00 90.88 160 ALA A C 1
ATOM 1329 O O . ALA A 1 160 ? -17.402 -13.868 18.709 1.00 90.88 160 ALA A O 1
ATOM 1330 N N . THR A 1 161 ? -15.223 -14.091 19.136 1.00 88.94 161 THR A N 1
ATOM 1331 C CA . THR A 1 161 ? -15.271 -15.561 19.157 1.00 88.94 161 THR A CA 1
ATOM 1332 C C . THR A 1 161 ? -15.987 -16.083 20.409 1.00 88.94 161 THR A C 1
ATOM 1334 O O . THR A 1 161 ? -16.635 -17.126 20.365 1.00 88.94 161 THR A O 1
ATOM 1337 N N . LYS A 1 162 ? -15.898 -15.350 21.527 1.00 91.00 162 LYS A N 1
ATOM 1338 C CA . LYS A 1 162 ? -16.517 -15.709 22.814 1.00 91.00 162 LYS A CA 1
ATOM 1339 C C . LYS A 1 162 ? -17.935 -15.155 22.967 1.00 91.00 162 LYS A C 1
ATOM 1341 O O . LYS A 1 162 ? -18.748 -15.769 23.648 1.00 91.00 162 LYS A O 1
ATOM 1346 N N . ASN A 1 163 ? -18.226 -14.010 22.351 1.00 90.31 163 ASN A N 1
ATOM 1347 C CA . ASN A 1 163 ? -19.527 -13.355 22.395 1.00 90.31 163 ASN A CA 1
ATOM 1348 C C . ASN A 1 163 ? -20.015 -13.027 20.975 1.00 90.31 163 ASN A C 1
ATOM 1350 O O . ASN A 1 163 ? -19.441 -12.171 20.302 1.00 90.31 163 ASN A O 1
ATOM 1354 N N . LYS A 1 164 ? -21.108 -13.679 20.560 1.00 84.38 164 LYS A N 1
ATOM 1355 C CA . LYS A 1 164 ? -21.708 -13.533 19.224 1.00 84.38 164 LYS A CA 1
ATOM 1356 C C . LYS A 1 164 ? -22.322 -12.152 18.965 1.00 84.38 164 LYS A C 1
ATOM 1358 O O . LYS A 1 164 ? -22.513 -11.810 17.803 1.00 84.38 164 LYS A O 1
ATOM 1363 N N . ASP A 1 165 ? -22.580 -11.361 20.004 1.00 87.75 165 ASP A N 1
ATOM 1364 C CA . ASP A 1 165 ? -23.135 -10.008 19.868 1.00 87.75 165 ASP A CA 1
ATOM 1365 C C . ASP A 1 165 ? -22.079 -8.983 19.421 1.00 87.75 165 ASP A C 1
ATOM 1367 O O . ASP A 1 165 ? -22.407 -7.876 18.989 1.00 87.75 165 ASP A O 1
ATOM 1371 N N . ILE A 1 166 ? -20.790 -9.333 19.509 1.00 86.06 166 ILE A N 1
ATOM 1372 C CA . ILE A 1 166 ? -19.697 -8.462 19.079 1.00 86.06 166 ILE A CA 1
ATOM 1373 C C . ILE A 1 166 ? -19.467 -8.654 17.581 1.00 86.06 166 ILE A C 1
ATOM 1375 O O . ILE A 1 166 ? -19.005 -9.699 17.119 1.00 86.06 166 ILE A O 1
ATOM 1379 N N . ILE A 1 167 ? -19.733 -7.598 16.816 1.00 87.81 167 ILE A N 1
ATOM 1380 C CA . ILE A 1 167 ? -19.494 -7.575 15.373 1.00 87.81 167 ILE A CA 1
ATOM 1381 C C . ILE A 1 167 ? -17.986 -7.578 15.107 1.00 87.81 167 ILE A C 1
ATOM 1383 O O . ILE A 1 167 ? -17.249 -6.699 15.559 1.00 87.81 167 ILE A O 1
ATOM 1387 N N . LYS A 1 168 ? -17.522 -8.567 14.338 1.00 90.19 168 LYS A N 1
ATOM 1388 C CA . LYS A 1 168 ? -16.130 -8.648 13.894 1.00 90.19 168 LYS A CA 1
ATOM 1389 C C . LYS A 1 168 ? -15.847 -7.558 12.845 1.00 90.19 168 LYS A C 1
ATOM 1391 O O . LYS A 1 168 ? -16.540 -7.535 11.823 1.00 90.19 168 LYS A O 1
ATOM 1396 N N . PRO A 1 169 ? -14.817 -6.711 13.035 1.00 93.19 169 PRO A N 1
ATOM 1397 C CA . PRO A 1 169 ? -14.412 -5.747 12.020 1.00 93.19 169 PRO A CA 1
ATOM 1398 C C . PRO A 1 169 ? -14.014 -6.459 10.719 1.00 93.19 169 PRO A C 1
ATOM 1400 O O . PRO A 1 169 ? -13.358 -7.502 10.745 1.00 93.19 169 PRO A O 1
ATOM 1403 N N . LYS A 1 170 ? -14.406 -5.897 9.577 1.00 93.88 170 LYS A N 1
ATOM 1404 C CA . LYS A 1 170 ? -14.069 -6.386 8.236 1.00 93.88 170 LYS A CA 1
ATOM 1405 C C . LYS A 1 170 ? -13.076 -5.440 7.576 1.00 93.88 170 LYS A C 1
ATOM 1407 O O . LYS A 1 170 ? -13.154 -4.232 7.766 1.00 93.88 170 LYS A O 1
ATOM 1412 N N . LEU A 1 171 ? -12.155 -5.988 6.790 1.00 95.62 171 LEU A N 1
ATOM 1413 C CA . LEU A 1 171 ? -11.183 -5.205 6.025 1.00 95.62 171 LEU A CA 1
ATOM 1414 C C . LEU A 1 171 ? -11.875 -4.388 4.924 1.00 95.62 171 LEU A C 1
ATOM 1416 O O . LEU A 1 171 ? -12.744 -4.904 4.223 1.00 95.62 171 LEU A O 1
ATOM 1420 N N . ASP A 1 172 ? -11.451 -3.137 4.738 1.00 95.31 172 ASP A N 1
ATOM 1421 C CA . ASP A 1 172 ? -11.931 -2.260 3.661 1.00 95.31 172 ASP A CA 1
ATOM 1422 C C . ASP A 1 172 ? -11.090 -2.470 2.392 1.00 95.31 172 ASP A C 1
ATOM 1424 O O . ASP A 1 172 ? -10.216 -1.671 2.049 1.00 95.31 172 ASP A O 1
ATOM 1428 N N . TYR A 1 173 ? -11.319 -3.588 1.697 1.00 96.38 173 TYR A N 1
ATOM 1429 C CA . TYR A 1 173 ? -10.616 -3.918 0.449 1.00 96.38 173 TYR A CA 1
ATOM 1430 C C . TYR A 1 173 ? -10.780 -2.838 -0.633 1.00 96.38 173 TYR A C 1
ATOM 1432 O O . TYR A 1 173 ? -9.844 -2.577 -1.394 1.00 96.38 173 TYR A O 1
ATOM 1440 N N . GLN A 1 174 ? -11.938 -2.171 -0.661 1.00 94.56 174 GLN A N 1
ATOM 1441 C CA . GLN A 1 174 ? -12.224 -1.070 -1.581 1.00 94.56 174 GLN A CA 1
ATOM 1442 C C . GLN A 1 174 ? -11.296 0.117 -1.321 1.00 94.56 174 GLN A C 1
ATOM 1444 O O . GLN A 1 174 ? -10.742 0.685 -2.260 1.00 94.56 174 GLN A O 1
ATOM 1449 N N . TYR A 1 175 ? -11.040 0.451 -0.054 1.00 94.62 175 TYR A N 1
ATOM 1450 C CA . TYR A 1 175 ? -10.093 1.508 0.285 1.00 94.62 175 TYR A CA 1
ATOM 1451 C C . TYR A 1 175 ? -8.694 1.223 -0.265 1.00 94.62 175 TYR A C 1
ATOM 1453 O O . TYR A 1 175 ? -8.081 2.097 -0.881 1.00 94.62 175 TYR A O 1
ATOM 1461 N N . TYR A 1 176 ? -8.180 0.003 -0.068 1.00 95.69 176 TYR A N 1
ATOM 1462 C CA . TYR A 1 176 ? -6.871 -0.383 -0.608 1.00 95.69 176 TYR A CA 1
ATOM 1463 C C . TYR A 1 176 ? -6.834 -0.248 -2.134 1.00 95.69 176 TYR A C 1
ATOM 1465 O O . TYR A 1 176 ? -5.838 0.226 -2.686 1.00 95.69 176 TYR A O 1
ATOM 1473 N N . TYR A 1 177 ? -7.922 -0.625 -2.806 1.00 95.62 177 TYR A N 1
ATOM 1474 C CA . TYR A 1 177 ? -8.038 -0.520 -4.251 1.00 95.62 177 TYR A CA 1
ATOM 1475 C C . TYR A 1 177 ? -8.007 0.936 -4.725 1.00 95.62 177 TYR A C 1
ATOM 1477 O O . TYR A 1 177 ? -7.060 1.344 -5.396 1.00 95.62 177 TYR A O 1
ATOM 1485 N N . TYR A 1 178 ? -8.986 1.745 -4.329 1.00 93.62 178 TYR A N 1
ATOM 1486 C CA . TYR A 1 178 ? -9.137 3.100 -4.855 1.00 93.62 178 TYR A CA 1
ATOM 1487 C C . TYR A 1 178 ? -7.992 4.026 -4.431 1.00 93.62 178 TYR A C 1
ATOM 1489 O O . TYR A 1 178 ? -7.471 4.792 -5.239 1.00 93.62 178 TYR A O 1
ATOM 1497 N N . HIS A 1 179 ? -7.534 3.945 -3.178 1.00 92.00 179 HIS A N 1
ATOM 1498 C CA . HIS A 1 179 ? -6.555 4.907 -2.663 1.00 92.00 179 HIS A CA 1
ATOM 1499 C C . HIS A 1 179 ? -5.098 4.552 -2.934 1.00 92.00 179 HIS A C 1
ATOM 1501 O O . HIS A 1 179 ? -4.254 5.446 -2.833 1.00 92.00 179 HIS A O 1
ATOM 1507 N N . TYR A 1 180 ? -4.786 3.300 -3.272 1.00 91.81 180 TYR A N 1
ATOM 1508 C CA . TYR A 1 180 ? -3.406 2.893 -3.537 1.00 91.81 180 TYR A CA 1
ATOM 1509 C C . TYR A 1 180 ? -3.221 2.225 -4.890 1.00 91.81 180 TYR A C 1
ATOM 1511 O O . TYR A 1 180 ? -2.234 2.519 -5.565 1.00 91.81 180 TYR A O 1
ATOM 1519 N N . VAL A 1 181 ? -4.125 1.328 -5.288 1.00 92.25 181 VAL A N 1
ATOM 1520 C CA . VAL A 1 181 ? -4.008 0.653 -6.581 1.00 92.25 181 VAL A CA 1
ATOM 1521 C C . VAL A 1 181 ? -4.378 1.618 -7.697 1.00 92.25 181 VAL A C 1
ATOM 1523 O O . VAL A 1 181 ? -3.512 1.956 -8.495 1.00 92.25 181 VAL A O 1
ATOM 1526 N N . GLU A 1 182 ? -5.608 2.123 -7.730 1.00 90.69 182 GLU A N 1
ATOM 1527 C CA . GLU A 1 182 ? -6.060 2.995 -8.815 1.00 90.69 182 GLU A CA 1
ATOM 1528 C C . GLU A 1 182 ? -5.181 4.250 -8.914 1.00 90.69 182 GLU A C 1
ATOM 1530 O O . GLU A 1 182 ? -4.522 4.481 -9.925 1.00 90.69 182 GLU A O 1
ATOM 1535 N N . THR A 1 183 ? -5.062 5.025 -7.838 1.00 87.88 183 THR A N 1
ATOM 1536 C CA . THR A 1 183 ? -4.265 6.265 -7.838 1.00 87.88 183 THR A CA 1
ATOM 1537 C C . THR A 1 183 ? -2.776 6.019 -8.100 1.00 87.88 183 THR A C 1
ATOM 1539 O O . THR A 1 183 ? -2.136 6.756 -8.857 1.00 87.88 183 THR A O 1
ATOM 1542 N N . GLY A 1 184 ? -2.200 4.989 -7.474 1.00 85.56 184 GLY A N 1
ATOM 1543 C CA . GLY A 1 184 ? -0.766 4.731 -7.499 1.00 85.56 184 GLY A CA 1
ATOM 1544 C C . GLY A 1 184 ? -0.289 4.071 -8.787 1.00 85.56 184 GLY A C 1
ATOM 1545 O O . GLY A 1 184 ? 0.798 4.392 -9.273 1.00 85.56 184 GLY A O 1
ATOM 1546 N N . PHE A 1 185 ? -1.091 3.172 -9.358 1.00 92.69 185 PHE A N 1
ATOM 1547 C CA . PHE A 1 185 ? -0.704 2.355 -10.507 1.00 92.69 185 PHE A CA 1
ATOM 1548 C C . PHE A 1 185 ? -1.144 2.981 -11.821 1.00 92.69 185 PHE A C 1
ATOM 1550 O O . PHE A 1 185 ? -0.437 2.809 -12.809 1.00 92.69 185 PHE A O 1
ATOM 1557 N N . LYS A 1 186 ? -2.235 3.757 -11.853 1.00 89.00 186 LYS A N 1
ATOM 1558 C CA . LYS A 1 186 ? -2.730 4.383 -13.089 1.00 89.00 186 LYS A CA 1
ATOM 1559 C C . LYS A 1 186 ? -1.661 5.224 -13.778 1.00 89.00 186 LYS A C 1
ATOM 1561 O O . LYS A 1 186 ? -1.443 5.070 -14.974 1.00 89.00 186 LYS A O 1
ATOM 1566 N N . SER A 1 187 ? -0.912 6.029 -13.019 1.00 85.75 187 SER A N 1
ATOM 1567 C CA . SER A 1 187 ? 0.208 6.814 -13.567 1.00 85.75 187 SER A CA 1
ATOM 1568 C C . SER A 1 187 ? 1.339 5.952 -14.138 1.00 85.75 187 SER A C 1
ATOM 1570 O O . SER A 1 187 ? 1.934 6.324 -15.145 1.00 85.75 187 SER A O 1
ATOM 1572 N N . LEU A 1 188 ? 1.620 4.801 -13.519 1.00 90.19 188 LEU A N 1
ATOM 1573 C CA . LEU A 1 188 ? 2.647 3.873 -13.980 1.00 90.19 188 LEU A CA 1
ATOM 1574 C C . LEU A 1 188 ? 2.203 3.145 -15.253 1.00 90.19 188 LEU A C 1
ATOM 1576 O O . LEU A 1 188 ? 2.949 3.100 -16.223 1.00 90.19 188 LEU A O 1
ATOM 1580 N N . LEU A 1 189 ? 0.992 2.588 -15.257 1.00 89.81 189 LEU A N 1
ATOM 1581 C CA . LEU A 1 189 ? 0.463 1.808 -16.378 1.00 89.81 189 LEU A CA 1
ATOM 1582 C C . LEU A 1 189 ? 0.179 2.678 -17.603 1.00 89.81 189 LEU A C 1
ATOM 1584 O O . LEU A 1 189 ? 0.364 2.222 -18.728 1.00 89.81 189 LEU A O 1
ATOM 1588 N N . LYS A 1 190 ? -0.171 3.954 -17.397 1.00 88.12 190 LYS A N 1
ATOM 1589 C CA . LYS A 1 190 ? -0.347 4.929 -18.479 1.00 88.12 190 LYS A CA 1
ATOM 1590 C C . LYS A 1 190 ? 0.926 5.148 -19.308 1.00 88.12 190 LYS A C 1
ATOM 1592 O O . LYS A 1 190 ? 0.819 5.569 -20.453 1.00 88.12 190 LYS A O 1
ATOM 1597 N N . VAL A 1 191 ? 2.113 4.852 -18.765 1.00 83.81 191 VAL A N 1
ATOM 1598 C CA . VAL A 1 191 ? 3.378 4.895 -19.526 1.00 83.81 191 VAL A CA 1
ATOM 1599 C C . VAL A 1 191 ? 3.384 3.875 -20.668 1.00 83.81 191 VAL A C 1
ATOM 1601 O O . VAL A 1 191 ? 4.016 4.124 -21.688 1.00 83.81 191 VAL A O 1
ATOM 1604 N N . LEU A 1 192 ? 2.695 2.743 -20.502 1.00 80.69 192 LEU A N 1
ATOM 1605 C CA . LEU A 1 192 ? 2.586 1.712 -21.533 1.00 80.69 192 LEU A CA 1
ATOM 1606 C C . LEU A 1 192 ? 1.486 2.050 -22.538 1.00 80.69 192 LEU A C 1
ATOM 1608 O O . LEU A 1 192 ? 1.746 2.173 -23.729 1.00 80.69 192 LEU A O 1
ATOM 1612 N N . ASN A 1 193 ? 0.251 2.159 -22.043 1.00 80.19 193 ASN A N 1
ATOM 1613 C CA . ASN A 1 193 ? -0.946 2.374 -22.846 1.00 80.19 193 ASN A CA 1
ATOM 1614 C C . ASN A 1 193 ? -2.084 2.867 -21.934 1.00 80.19 193 ASN A C 1
ATOM 1616 O O . ASN A 1 193 ? -2.264 2.362 -20.821 1.00 80.19 193 ASN A O 1
ATOM 1620 N N . THR A 1 194 ? -2.880 3.826 -22.409 1.00 80.75 194 THR A N 1
ATOM 1621 C CA . THR A 1 194 ? -4.081 4.306 -21.711 1.00 80.75 194 THR A CA 1
ATOM 1622 C C . THR A 1 194 ? -5.083 3.180 -21.468 1.00 80.75 194 THR A C 1
ATOM 1624 O O . THR A 1 194 ? -5.581 3.061 -20.351 1.00 80.75 194 THR A O 1
ATOM 1627 N N . ASN A 1 195 ? -5.255 2.272 -22.435 1.00 85.56 195 ASN A N 1
ATOM 1628 C CA . ASN A 1 195 ? -6.218 1.170 -22.337 1.00 85.56 195 ASN A CA 1
ATOM 1629 C C . ASN A 1 195 ? -5.918 0.227 -21.160 1.00 85.56 195 ASN A C 1
ATOM 1631 O O . ASN A 1 195 ? -6.835 -0.272 -20.518 1.00 85.56 195 ASN A O 1
ATOM 1635 N N . ILE A 1 196 ? -4.636 -0.000 -20.844 1.00 84.62 196 ILE A N 1
ATOM 1636 C CA . ILE A 1 196 ? -4.228 -0.826 -19.694 1.00 84.62 196 ILE A CA 1
ATOM 1637 C C . ILE A 1 196 ? -4.561 -0.108 -18.386 1.00 84.62 196 ILE A C 1
ATOM 1639 O O . ILE A 1 196 ? -4.993 -0.735 -17.421 1.00 84.62 196 ILE A O 1
ATOM 1643 N N . SER A 1 197 ? -4.348 1.210 -18.340 1.00 86.12 197 SER A N 1
ATOM 1644 C CA . SER A 1 197 ? -4.634 2.008 -17.148 1.00 86.12 197 SER A CA 1
ATOM 1645 C C . SER A 1 197 ? -6.131 2.130 -16.854 1.00 86.12 197 SER A C 1
ATOM 1647 O O . SER A 1 197 ? -6.489 2.273 -15.690 1.00 86.12 197 SER A O 1
ATOM 1649 N N . ASP A 1 198 ? -6.979 2.006 -17.878 1.00 89.06 198 ASP A N 1
ATOM 1650 C CA . ASP A 1 198 ? -8.443 2.033 -17.762 1.00 89.06 198 ASP A CA 1
ATOM 1651 C C . ASP A 1 198 ? -9.034 0.701 -17.262 1.00 89.06 198 ASP A C 1
ATOM 1653 O O . ASP A 1 198 ? -10.211 0.628 -16.915 1.00 89.06 198 ASP A O 1
ATOM 1657 N N . LEU A 1 199 ? -8.223 -0.364 -17.180 1.00 88.44 199 LEU A N 1
ATOM 1658 C CA . LEU A 1 199 ? -8.632 -1.619 -16.536 1.00 88.44 199 LEU A CA 1
ATOM 1659 C C . LEU A 1 199 ? -8.727 -1.494 -15.007 1.00 88.44 199 LEU A C 1
ATOM 1661 O O . LEU A 1 199 ? -9.362 -2.343 -14.368 1.00 88.44 199 LEU A O 1
ATOM 1665 N N . LEU A 1 200 ? -8.091 -0.469 -14.427 1.00 84.56 200 LEU A N 1
ATOM 1666 C CA . LEU A 1 200 ? -8.223 -0.093 -13.021 1.00 84.56 200 LEU A CA 1
ATOM 1667 C C . LEU A 1 200 ? -9.510 0.720 -12.833 1.00 84.56 200 LEU A C 1
ATOM 1669 O O . LEU A 1 200 ? -10.440 0.174 -12.185 1.00 84.56 200 LEU A O 1
#

Organism: NCBI:txid1754191

Secondary structure (DSSP, 8-state):
--------EEEEEEEETTEEEEEETTT-PEEEES-STTSTTS-HHHHHHHHHHHHHHHTT--HHHHHHHHHHHHHHHHTT-S-HHHH-EEEE--S--S-TT-HHHHHHHHHHTTT-PPPTT-EEEEEEB-TTT--SSTT---HHHHEEEHHHHHHHHHHHHH-TTSPPP-B-HHHHIIIIIIHHHHHHHTTT-HHHHTT-

Sequence (200 aa):
MHLKYENTFKRMLIMSKKKYCGVLANTSNLYIKGIDIIKKNTCIFIRDYYKIFLYMILFDYPEKLICHKVLEMKNKLLSGDVPLEKLIMKLSIGPKYVNKSYYVLLFVNNHKMYNLDYKIGEKIEYIIIDTNSFSFNKSSNLLGDKMMSLDLYKNICEKATKNKDIIKPKLDYQYYYYHYVETGFKSLLKVLNTNISDLL